Protein AF-A0A7X1H8L1-F1 (afdb_monomer)

Mean predicted aligned error: 4.59 Å

pLDDT: mean 93.13, std 9.19, range [49.28, 98.75]

Sequence (278 aa):
MATCHLYAGECEEAIEICRRRLEVARSEKDYFIEHGRYRDAEIDKPALSYYYPPLTWLQKYWIALKAKDYRDSYPIAGKPKINALIKKLQTADDKNQFPEKHSNGLELRKNALKDTLDQLKRIGPEIIPYILPLACKYSWAGIFVPEVLFSYKKDMASRALIDISMFGFAYASGASLHYLEKLGEAVIPYIEEAFARDKAFDPIKTGIVSVLGNIRVPASYELLLRLLEHESSHIVNWAGDALGNFNKIEALPAMVAANQRIGGEKMIDTAIQKLKDL

Radius of gyration: 20.85 Å; Cα contacts (8 Å, |Δi|>4): 355; chains: 1; bounding box: 53×35×58 Å

Solvent-accessible surface area (backbone atoms only — not comparable to full-atom values): 14980 Å² total; per-residue (Å²): 107,45,68,57,31,47,75,73,66,41,27,68,60,13,31,51,49,21,51,56,48,25,53,54,32,43,54,50,49,53,45,25,73,75,67,76,45,59,94,48,78,84,44,102,68,58,72,89,84,79,84,63,56,38,67,55,28,48,25,52,26,50,37,24,52,50,40,38,56,26,54,74,55,36,63,89,84,61,56,69,72,57,53,52,46,51,57,58,45,47,53,52,60,34,53,87,84,46,74,56,60,70,72,64,28,49,52,54,43,50,64,75,39,39,72,53,53,54,50,54,47,69,75,37,71,86,51,49,44,72,46,48,52,40,50,63,41,101,46,57,38,15,47,50,38,44,64,46,36,58,68,55,82,37,75,70,35,55,49,48,28,54,58,44,36,37,49,71,43,70,64,39,12,50,49,15,42,54,47,46,36,74,54,33,77,80,41,50,69,56,53,52,49,54,67,75,38,72,62,94,51,48,85,53,45,48,65,64,40,44,32,32,30,68,48,66,42,72,72,35,51,58,50,34,59,57,33,38,72,45,88,51,53,66,44,22,27,41,20,30,33,22,49,42,62,67,74,54,62,86,51,45,68,59,45,53,54,35,34,59,72,63,70,60,46,74,51,24,51,51,22,49,52,57,49,74,74,110

Secondary structure (DSSP, 8-state):
-HHHHHHHT-HHHHHHHHHHHHHHHHHHHHHHHHHSS-TTTT-SS--S--S--HHHHHHHHHHHHHHHHHHHTS-SS--HHHHHHHHHHHGGG-TTT----HHHHHHHHHHHTHHHHHHHHHH-GGGHHHHHHHHTSSSHHHHTHHHHHHTT-SHHHHHHHHHHHTT--HHHHHHHHHHHHHHGGGGHHHHHHHHHS-GGGGGG-HHHHHHHHHH--HHHHHHHHHHTT-S-HHHHHHHHHHHHTT--GGGHHHHHHHHHHTT--HHHHHHHHHHHT-

Nearest PDB structures (foldseek):
  7p0h-assembly2_B  TM=4.502E-01  e=2.093E-03  synthetic construct
  7q1f-assembly2_T  TM=5.363E-01  e=1.141E-02  synthetic construct
  6gx7-assembly2_F  TM=4.794E-01  e=9.130E-03  synthetic construct
  6gwd-assembly1_H  TM=5.361E-01  e=2.331E-02  synthetic construct
  7z0f-assembly1_C  TM=5.373E-01  e=5.206E-02  synthetic construct

Structure (mmCIF, N/CA/C/O backbone):
data_AF-A0A7X1H8L1-F1
#
_entry.id   AF-A0A7X1H8L1-F1
#
loop_
_atom_site.group_PDB
_atom_site.id
_atom_site.type_symbol
_atom_site.label_atom_id
_atom_site.label_alt_id
_atom_site.label_comp_id
_atom_site.label_asym_id
_atom_site.label_entity_id
_atom_site.label_seq_id
_atom_site.pdbx_PDB_ins_code
_atom_site.Cartn_x
_atom_site.Cartn_y
_atom_site.Cartn_z
_atom_site.occupancy
_atom_site.B_iso_or_equiv
_atom_site.auth_seq_id
_atom_site.auth_comp_id
_atom_site.auth_asym_id
_atom_site.auth_atom_id
_atom_site.pdbx_PDB_model_num
ATOM 1 N N . MET A 1 1 ? -21.802 7.167 -4.665 1.00 80.06 1 MET A N 1
ATOM 2 C CA . MET A 1 1 ? -20.343 7.175 -4.967 1.00 80.06 1 MET A CA 1
ATOM 3 C C . MET A 1 1 ? -19.700 5.980 -4.277 1.00 80.06 1 MET A C 1
ATOM 5 O O . MET A 1 1 ? -20.135 5.679 -3.175 1.00 80.06 1 MET A O 1
ATOM 9 N N . ALA A 1 2 ? -18.680 5.333 -4.859 1.00 87.19 2 ALA A N 1
ATOM 10 C CA . ALA A 1 2 ? -18.059 4.130 -4.270 1.00 87.19 2 ALA A CA 1
ATOM 11 C C . ALA A 1 2 ? -17.625 4.319 -2.801 1.00 87.19 2 ALA A C 1
ATOM 13 O O . ALA A 1 2 ? -17.905 3.471 -1.964 1.00 87.19 2 ALA A O 1
ATOM 14 N N . THR A 1 3 ? -17.030 5.470 -2.463 1.00 87.38 3 THR A N 1
ATOM 15 C CA . THR A 1 3 ? -16.623 5.790 -1.083 1.00 87.38 3 THR A CA 1
ATOM 16 C C . THR A 1 3 ? -17.799 5.808 -0.097 1.00 87.38 3 THR A C 1
ATOM 18 O O . THR A 1 3 ? -17.624 5.424 1.053 1.00 87.38 3 THR A O 1
ATOM 21 N N . CYS A 1 4 ? -18.995 6.232 -0.522 1.00 89.12 4 CYS A N 1
ATOM 22 C CA . CYS A 1 4 ? -20.177 6.248 0.346 1.00 89.12 4 CYS A CA 1
ATOM 23 C C . CYS A 1 4 ? -20.615 4.824 0.704 1.00 89.12 4 CYS A C 1
ATOM 25 O O . CYS A 1 4 ? -20.773 4.534 1.884 1.00 89.12 4 CYS A O 1
ATOM 27 N N . HIS A 1 5 ? -20.721 3.942 -0.297 1.00 92.50 5 HIS A N 1
ATOM 28 C CA . HIS A 1 5 ? -21.051 2.525 -0.100 1.00 92.50 5 HIS A CA 1
ATOM 29 C C . HIS A 1 5 ? -20.007 1.836 0.790 1.00 92.50 5 HIS A C 1
ATOM 31 O O . HIS A 1 5 ? -20.343 1.210 1.791 1.00 92.50 5 HIS A O 1
ATOM 37 N N . LEU A 1 6 ? -18.720 2.084 0.522 1.00 91.56 6 LEU A N 1
ATOM 38 C CA . LEU A 1 6 ? -17.620 1.598 1.357 1.00 91.56 6 LEU A CA 1
ATOM 39 C C . LEU A 1 6 ? -17.770 2.038 2.824 1.00 91.56 6 LEU A C 1
ATOM 41 O O . LEU A 1 6 ? -17.553 1.258 3.749 1.00 91.56 6 LEU A O 1
ATOM 45 N N . TYR A 1 7 ? -18.137 3.300 3.059 1.00 89.88 7 TYR A N 1
ATOM 46 C CA . TYR A 1 7 ? -18.274 3.836 4.414 1.00 89.88 7 TYR A CA 1
ATOM 47 C C . TYR A 1 7 ? -19.520 3.301 5.126 1.00 89.88 7 TYR A C 1
ATOM 49 O O . TYR A 1 7 ? -19.467 3.147 6.351 1.00 89.88 7 TYR A O 1
ATOM 57 N N . ALA A 1 8 ? -20.570 2.972 4.370 1.00 90.69 8 ALA A N 1
ATOM 58 C CA . ALA A 1 8 ? -21.782 2.302 4.835 1.00 90.69 8 ALA A CA 1
ATOM 59 C C . ALA A 1 8 ? -21.596 0.788 5.075 1.00 90.69 8 ALA A C 1
ATOM 61 O O . ALA A 1 8 ? -22.425 0.177 5.739 1.00 90.69 8 ALA A O 1
ATOM 62 N N . GLY A 1 9 ? -20.498 0.188 4.599 1.00 89.12 9 GLY A N 1
ATOM 63 C CA . GLY A 1 9 ? -20.240 -1.257 4.706 1.00 89.12 9 GLY A CA 1
ATOM 64 C C . GLY A 1 9 ? -20.822 -2.093 3.557 1.00 89.12 9 GLY A C 1
ATOM 65 O O . GLY A 1 9 ? -20.693 -3.319 3.569 1.00 89.12 9 GLY A O 1
ATOM 66 N N . GLU A 1 10 ? -21.397 -1.431 2.553 1.00 94.12 10 GLU A N 1
ATOM 67 C CA . GLU A 1 10 ? -21.940 -1.981 1.304 1.00 94.12 10 GLU A CA 1
ATOM 68 C C . GLU A 1 10 ? -20.775 -2.280 0.339 1.00 94.12 10 GLU A C 1
ATOM 70 O O . GLU A 1 10 ? -20.484 -1.541 -0.608 1.00 94.12 10 GLU A O 1
ATOM 75 N N . CYS A 1 11 ? -19.989 -3.306 0.677 1.00 94.94 11 CYS A N 1
ATOM 76 C CA . CYS A 1 11 ? -18.718 -3.590 0.009 1.00 94.94 11 CYS A CA 1
ATOM 77 C C . CYS A 1 11 ? -18.927 -4.084 -1.426 1.00 94.94 11 CYS A C 1
ATOM 79 O O . CYS A 1 11 ? -18.160 -3.719 -2.312 1.00 94.94 11 CYS A O 1
ATOM 81 N N . GLU A 1 12 ? -19.970 -4.873 -1.661 1.00 96.56 12 GLU A N 1
ATOM 82 C CA . GLU A 1 12 ? -20.351 -5.424 -2.959 1.00 96.56 12 GLU A CA 1
ATOM 83 C C . GLU A 1 12 ? -20.678 -4.313 -3.969 1.00 96.56 12 GLU A C 1
ATOM 85 O O . GLU A 1 12 ? -20.130 -4.281 -5.073 1.00 96.56 12 GLU A O 1
ATOM 90 N N . GLU A 1 13 ? -21.488 -3.336 -3.566 1.00 97.00 13 GLU A N 1
ATOM 91 C CA . GLU A 1 13 ? -21.820 -2.161 -4.368 1.00 97.00 13 GLU A CA 1
ATOM 92 C C . GLU A 1 13 ? -20.580 -1.296 -4.625 1.00 97.00 13 GLU A C 1
ATOM 94 O O . GLU A 1 13 ? -20.367 -0.812 -5.741 1.00 97.00 13 GLU A O 1
ATOM 99 N N . ALA A 1 14 ? -19.725 -1.108 -3.612 1.00 96.75 14 ALA A N 1
ATOM 100 C CA . ALA A 1 14 ? -18.474 -0.371 -3.770 1.00 96.75 14 ALA A CA 1
ATOM 101 C C . ALA A 1 14 ? -17.527 -1.053 -4.775 1.00 96.75 14 ALA A C 1
ATOM 103 O O . ALA A 1 14 ? -16.958 -0.372 -5.633 1.00 96.75 14 ALA A O 1
ATOM 104 N N . ILE A 1 15 ? -17.394 -2.381 -4.693 1.00 97.94 15 ILE A N 1
ATOM 105 C CA . ILE A 1 15 ? -16.633 -3.230 -5.619 1.00 97.94 15 ILE A CA 1
ATOM 106 C C . ILE A 1 15 ? -17.143 -3.039 -7.046 1.00 97.94 15 ILE A C 1
ATOM 108 O O . ILE A 1 15 ? -16.352 -2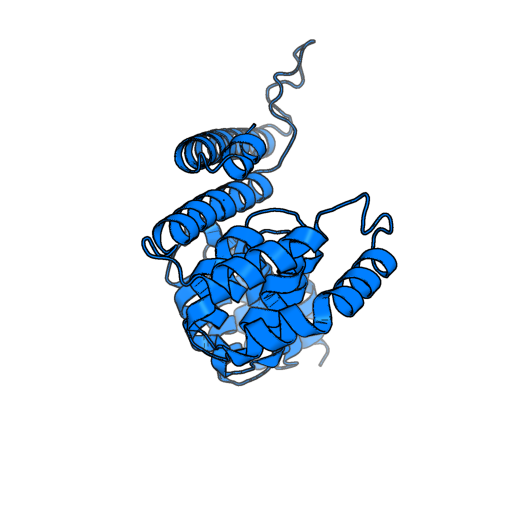.733 -7.940 1.00 97.94 15 ILE A O 1
ATOM 112 N N . GLU A 1 16 ? -18.456 -3.145 -7.251 1.00 97.38 16 GLU A N 1
ATOM 113 C CA . GLU A 1 16 ? -19.048 -3.062 -8.583 1.00 97.38 16 GLU A CA 1
ATOM 114 C C . GLU A 1 16 ? -18.852 -1.681 -9.216 1.00 97.38 16 GLU A C 1
ATOM 116 O O . GLU A 1 16 ? -18.430 -1.560 -10.371 1.00 97.38 16 GLU A O 1
ATOM 121 N N . ILE A 1 17 ? -19.072 -0.617 -8.439 1.00 94.56 17 ILE A N 1
ATOM 122 C CA . ILE A 1 17 ? -18.849 0.753 -8.909 1.00 94.56 17 ILE A CA 1
ATOM 123 C C . ILE A 1 17 ? -17.377 0.961 -9.272 1.00 94.56 17 ILE A C 1
ATOM 125 O O . ILE A 1 17 ? -17.089 1.531 -10.326 1.00 94.56 17 ILE A O 1
ATOM 129 N N . CYS A 1 18 ? -16.443 0.527 -8.422 1.00 95.44 18 CYS A N 1
ATOM 130 C CA . CYS A 1 18 ? -15.011 0.675 -8.677 1.00 95.44 18 CYS A CA 1
ATOM 131 C C . CYS A 1 18 ? -14.572 -0.085 -9.934 1.00 95.44 18 CYS A C 1
ATOM 133 O O . CYS A 1 18 ? -13.862 0.487 -10.761 1.00 95.44 18 CYS A O 1
ATOM 135 N N . ARG A 1 19 ? -15.033 -1.329 -10.111 1.00 95.75 19 ARG A N 1
ATOM 136 C CA . ARG A 1 19 ? -14.740 -2.165 -11.282 1.00 95.75 19 ARG A CA 1
ATOM 137 C C . ARG A 1 19 ? -15.209 -1.502 -12.575 1.00 95.75 19 ARG A C 1
ATOM 139 O O . ARG A 1 19 ? -14.400 -1.276 -13.472 1.00 95.75 19 ARG A O 1
ATOM 146 N N . ARG A 1 20 ? -16.483 -1.098 -12.635 1.00 93.56 20 ARG A N 1
ATOM 147 C CA . ARG A 1 20 ? -17.059 -0.419 -13.807 1.00 93.56 20 ARG A CA 1
ATOM 148 C C . ARG A 1 20 ? -16.338 0.891 -14.121 1.00 93.56 20 ARG A C 1
ATOM 150 O O . ARG A 1 20 ? -16.094 1.216 -15.279 1.00 93.56 20 ARG A O 1
ATOM 157 N N . ARG A 1 21 ? -15.999 1.677 -13.096 1.00 92.00 21 ARG A N 1
ATOM 158 C CA . ARG A 1 21 ? -15.324 2.969 -13.287 1.00 92.00 21 ARG A CA 1
ATOM 159 C C . ARG A 1 21 ? -13.865 2.821 -13.708 1.00 92.00 21 ARG A C 1
ATOM 161 O O . ARG A 1 21 ? -13.396 3.649 -14.484 1.00 92.00 21 ARG A O 1
ATOM 168 N N . LEU A 1 22 ? -13.175 1.778 -13.250 1.00 93.19 22 LEU A N 1
ATOM 169 C CA . LEU A 1 22 ? -11.830 1.440 -13.710 1.00 93.19 22 LEU A CA 1
ATOM 170 C C . LEU A 1 22 ? -11.819 1.099 -15.205 1.00 93.19 22 LEU A C 1
ATOM 172 O O . LEU A 1 22 ? -10.951 1.583 -15.924 1.00 93.19 22 LEU A O 1
ATOM 176 N N . GLU A 1 23 ? -12.781 0.303 -15.670 1.00 91.88 23 GLU A N 1
ATOM 177 C CA . GLU A 1 23 ? -12.910 -0.062 -17.086 1.00 91.88 23 GLU A CA 1
ATOM 178 C C . GLU A 1 23 ? -13.142 1.168 -17.971 1.00 91.88 23 GLU A C 1
ATOM 180 O O . GLU A 1 23 ? -12.412 1.378 -18.939 1.00 91.88 23 GLU A O 1
ATOM 185 N N . VAL A 1 24 ? -14.077 2.040 -17.578 1.00 88.94 24 VAL A N 1
ATOM 186 C CA . VAL A 1 24 ? -14.314 3.315 -18.273 1.00 88.94 24 VAL A CA 1
ATOM 187 C C . VAL A 1 24 ? -13.040 4.162 -18.306 1.00 88.94 24 VAL A C 1
ATOM 189 O O . VAL A 1 24 ? -12.642 4.622 -19.369 1.00 88.94 24 VAL A O 1
ATOM 192 N N . ALA A 1 25 ? -12.354 4.327 -17.170 1.00 89.62 25 ALA A N 1
ATOM 193 C CA . ALA A 1 25 ? -11.135 5.133 -17.107 1.00 89.62 25 ALA A CA 1
ATOM 194 C C . ALA A 1 25 ? -10.007 4.577 -17.995 1.00 89.62 25 ALA A C 1
ATOM 196 O O . ALA A 1 25 ? -9.247 5.356 -18.568 1.00 89.62 25 ALA A O 1
ATOM 197 N N . ARG A 1 26 ? -9.879 3.247 -18.108 1.00 90.25 26 ARG A N 1
ATOM 198 C CA . ARG A 1 26 ? -8.913 2.603 -19.015 1.00 90.25 26 ARG A CA 1
ATOM 199 C C . ARG A 1 26 ? -9.258 2.892 -20.471 1.00 90.25 26 ARG A C 1
ATOM 201 O O . ARG A 1 26 ? -8.408 3.397 -21.189 1.00 90.25 26 ARG A O 1
ATOM 208 N N . SER A 1 27 ? -10.518 2.687 -20.851 1.00 88.69 27 SER A N 1
ATOM 209 C CA . SER A 1 27 ? -10.997 2.955 -22.209 1.00 88.69 27 SER A CA 1
ATOM 210 C C . SER A 1 27 ? -10.768 4.411 -22.636 1.00 88.69 27 SER A C 1
ATOM 212 O O . SER A 1 27 ? -10.354 4.667 -23.766 1.00 88.69 27 SER A O 1
ATOM 214 N N . GLU A 1 28 ? -10.986 5.369 -21.731 1.00 85.88 28 GLU A N 1
ATOM 215 C CA . GLU A 1 28 ? -10.711 6.786 -21.998 1.00 85.88 28 GLU A CA 1
ATOM 216 C C . GLU A 1 28 ? -9.210 7.087 -22.112 1.00 85.88 28 GLU A C 1
ATOM 218 O O . GLU A 1 28 ? -8.806 7.864 -22.977 1.00 85.88 28 GLU A O 1
ATOM 223 N N . LYS A 1 29 ? -8.365 6.456 -21.283 1.00 87.06 29 LYS A N 1
ATOM 224 C CA . LYS A 1 29 ? -6.904 6.586 -21.397 1.00 87.06 29 LYS A CA 1
ATOM 225 C C . LYS A 1 29 ? -6.414 6.068 -22.752 1.00 87.06 29 LYS A C 1
ATOM 227 O O . LYS A 1 29 ? -5.620 6.748 -23.394 1.00 87.06 29 LYS A O 1
ATOM 232 N N . ASP A 1 30 ? -6.888 4.900 -23.174 1.00 88.25 30 ASP A N 1
ATOM 233 C CA . ASP A 1 30 ? -6.490 4.287 -24.444 1.00 88.25 30 ASP A CA 1
ATOM 234 C C . ASP A 1 30 ? -6.919 5.165 -25.627 1.00 88.25 30 ASP A C 1
ATOM 236 O O . ASP A 1 30 ? -6.112 5.456 -26.508 1.00 88.25 30 ASP A O 1
ATOM 240 N N . TYR A 1 31 ? -8.147 5.695 -25.586 1.00 86.75 31 TYR A N 1
ATOM 241 C CA . TYR A 1 31 ? -8.629 6.634 -26.599 1.00 86.75 31 TYR A CA 1
ATOM 242 C C . TYR A 1 31 ? -7.768 7.897 -26.676 1.00 86.75 31 TYR A C 1
ATOM 244 O O . TYR A 1 31 ? -7.411 8.328 -27.771 1.00 86.75 31 TYR A O 1
ATOM 252 N N . PHE A 1 32 ? -7.413 8.478 -25.525 1.00 85.88 32 PHE A N 1
ATOM 253 C CA . PHE A 1 32 ? -6.554 9.658 -25.474 1.00 85.88 32 PHE A CA 1
ATOM 254 C C . PHE A 1 32 ? -5.163 9.383 -26.056 1.00 85.88 32 PHE A C 1
ATOM 256 O O . PHE A 1 32 ? -4.644 10.221 -26.789 1.00 85.88 32 PHE A O 1
ATOM 263 N N . ILE A 1 33 ? -4.567 8.222 -25.762 1.00 85.56 33 ILE A N 1
ATOM 264 C CA . ILE A 1 33 ? -3.265 7.821 -26.318 1.00 85.56 33 ILE A CA 1
ATOM 265 C C . ILE A 1 33 ? -3.334 7.712 -27.846 1.00 85.56 33 ILE A C 1
ATOM 267 O O . ILE A 1 33 ? -2.420 8.167 -28.527 1.00 85.56 33 ILE A O 1
ATOM 271 N N . GLU A 1 34 ? -4.412 7.140 -28.379 1.00 89.38 34 GLU A N 1
ATOM 272 C CA . GLU A 1 34 ? -4.587 6.938 -29.820 1.00 89.38 34 GLU A CA 1
ATOM 273 C C . GLU A 1 34 ? -4.923 8.238 -30.573 1.00 89.38 34 GLU A C 1
ATOM 275 O O . GLU A 1 34 ? -4.411 8.473 -31.665 1.00 89.38 34 GLU A O 1
ATOM 280 N N . HIS A 1 35 ? -5.756 9.106 -29.993 1.00 85.81 35 HIS A N 1
ATOM 281 C CA . HIS A 1 35 ? -6.342 10.252 -30.701 1.00 85.81 35 HIS A CA 1
ATOM 282 C C . HIS A 1 35 ? -5.787 11.615 -30.259 1.00 85.81 35 HIS A C 1
ATOM 284 O O . HIS A 1 35 ? -6.141 12.639 -30.844 1.00 85.81 35 HIS A O 1
ATOM 290 N N . GLY A 1 36 ? -4.974 11.667 -29.198 1.00 83.69 36 GLY A N 1
ATOM 291 C CA . GLY A 1 36 ? -4.439 12.908 -28.623 1.00 83.69 36 GLY A CA 1
ATOM 292 C C . GLY A 1 36 ? -5.492 13.824 -27.984 1.00 83.69 36 GLY A C 1
ATOM 293 O O . GLY A 1 36 ? -5.203 14.978 -27.672 1.00 83.69 36 GLY A O 1
ATOM 294 N N . ARG A 1 37 ? -6.726 13.337 -27.806 1.00 79.12 37 ARG A N 1
ATOM 295 C CA . ARG A 1 37 ? -7.857 14.080 -27.240 1.00 79.12 37 ARG A CA 1
ATOM 296 C C . ARG A 1 37 ? -8.798 13.148 -26.493 1.00 79.12 37 ARG A C 1
ATOM 298 O O . ARG A 1 37 ? -8.849 11.955 -26.771 1.00 79.12 37 ARG A O 1
ATOM 305 N N . TYR A 1 38 ? -9.566 13.700 -25.566 1.00 75.81 38 TYR A N 1
ATOM 306 C CA . TYR A 1 38 ? -10.633 12.963 -24.896 1.00 75.81 38 TYR A CA 1
ATOM 307 C C . TYR A 1 38 ? -11.887 12.883 -25.778 1.00 75.81 38 TYR A C 1
ATOM 309 O O . TYR A 1 38 ? -12.130 13.794 -26.572 1.00 75.81 38 TYR A O 1
ATOM 317 N N . ARG A 1 39 ? -12.699 11.825 -25.625 1.00 71.56 39 ARG A N 1
ATOM 318 C CA . ARG A 1 39 ? -13.904 11.602 -26.455 1.00 71.56 39 ARG A CA 1
ATOM 319 C C . ARG A 1 39 ? -14.912 12.746 -26.368 1.00 71.56 39 ARG A C 1
ATOM 321 O O . ARG A 1 39 ? -15.566 13.060 -27.354 1.00 71.56 39 ARG A O 1
ATOM 328 N N . ASP A 1 40 ? -14.993 13.393 -25.208 1.00 66.12 40 ASP A N 1
ATOM 329 C CA . ASP A 1 40 ? -15.982 14.436 -24.919 1.00 66.12 40 ASP A CA 1
ATOM 330 C C . ASP A 1 40 ? -15.491 15.864 -25.217 1.00 66.12 40 ASP A C 1
ATOM 332 O O . ASP A 1 40 ? -16.184 16.824 -24.886 1.00 66.12 40 ASP A O 1
ATOM 336 N N . ALA A 1 41 ? -14.308 16.040 -25.823 1.00 58.16 41 ALA A N 1
ATOM 337 C CA . ALA A 1 41 ? -13.717 17.364 -26.057 1.00 58.16 41 ALA A CA 1
ATOM 338 C C . ALA A 1 41 ? -14.557 18.286 -26.976 1.00 58.16 41 ALA A C 1
ATOM 340 O O . ALA A 1 41 ? -14.295 19.484 -27.026 1.00 58.16 41 ALA A O 1
ATOM 341 N N . GLU A 1 42 ? -15.565 17.748 -27.672 1.00 52.72 42 GLU A N 1
ATOM 342 C CA . GLU A 1 42 ? -16.458 18.485 -28.582 1.00 52.72 42 GLU A CA 1
ATOM 343 C C . GLU A 1 42 ? -17.896 18.672 -28.043 1.00 52.72 42 GLU A C 1
ATOM 345 O O . GLU A 1 42 ? -18.727 19.265 -28.726 1.00 52.72 42 GLU A O 1
ATOM 350 N N . ILE A 1 43 ? -18.231 18.184 -26.839 1.00 55.28 43 ILE A N 1
ATOM 351 C CA . ILE A 1 43 ? -19.611 18.216 -26.323 1.00 55.28 43 ILE A CA 1
ATOM 352 C C . ILE A 1 43 ? -19.767 19.356 -25.305 1.00 55.28 43 ILE A C 1
ATOM 354 O O . ILE A 1 43 ? -19.166 19.316 -24.235 1.00 55.28 43 ILE A O 1
ATOM 358 N N . ASP A 1 44 ? -20.666 20.314 -25.579 1.00 53.09 44 ASP A N 1
ATOM 359 C CA . ASP A 1 44 ? -21.069 21.447 -24.703 1.00 53.09 44 ASP A CA 1
ATOM 360 C C . ASP A 1 44 ? -21.523 21.046 -23.276 1.00 53.09 44 ASP A C 1
ATOM 362 O O . ASP A 1 44 ? -21.779 21.884 -22.408 1.00 53.09 44 ASP A O 1
ATOM 366 N N . LYS A 1 45 ? -21.644 19.744 -23.015 1.00 51.88 45 LYS A N 1
ATOM 367 C CA . LYS A 1 45 ? -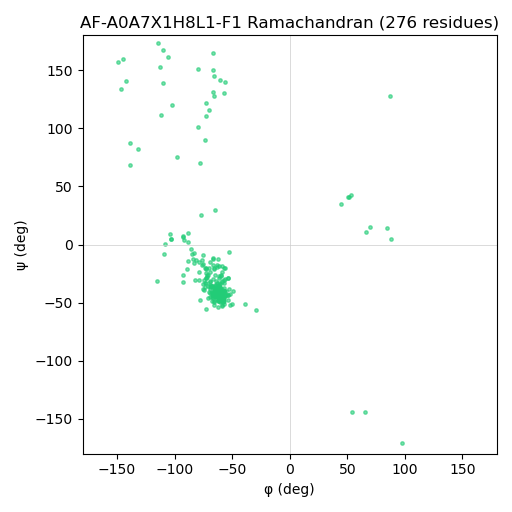21.887 19.130 -21.710 1.00 51.88 45 LYS A CA 1
ATOM 368 C C . LYS A 1 45 ? -21.008 17.883 -21.604 1.00 51.88 45 LYS A C 1
ATOM 370 O O . LYS A 1 45 ? -21.483 16.803 -21.964 1.00 51.88 45 LYS A O 1
ATOM 375 N N . PRO A 1 46 ? -19.753 17.996 -21.139 1.00 54.06 46 PRO A N 1
ATOM 376 C CA . PRO A 1 46 ? -18.894 16.831 -21.007 1.00 54.06 46 PRO A CA 1
ATOM 377 C C . PRO A 1 46 ? -19.579 15.811 -20.098 1.00 54.06 46 PRO A C 1
ATOM 379 O O . PRO A 1 46 ? -20.060 16.148 -19.007 1.00 54.06 46 PRO A O 1
ATOM 382 N N . ALA A 1 47 ? -19.651 14.557 -20.548 1.00 53.41 47 ALA A N 1
ATOM 383 C CA . ALA A 1 47 ? -20.010 13.473 -19.655 1.00 53.41 47 ALA A CA 1
ATOM 384 C C . ALA A 1 47 ? -19.020 13.497 -18.480 1.00 53.41 47 ALA A C 1
ATOM 386 O O . ALA A 1 47 ? -17.838 13.778 -18.640 1.00 53.41 47 ALA A O 1
ATOM 387 N N . LEU A 1 48 ? -19.515 13.255 -17.270 1.00 49.53 48 LEU A N 1
ATOM 388 C CA . LEU A 1 48 ? -18.794 13.343 -15.991 1.00 49.53 48 LEU A CA 1
ATOM 389 C C . LEU A 1 48 ? -17.647 12.306 -15.830 1.00 49.53 48 LEU A C 1
ATOM 391 O O . LEU A 1 48 ? -17.370 11.841 -14.722 1.00 49.53 48 LEU A O 1
ATOM 395 N N . SER A 1 49 ? -17.000 11.884 -16.914 1.00 49.28 49 SER A N 1
ATOM 396 C CA . SER A 1 49 ? -15.920 10.898 -16.999 1.00 49.28 49 SER A CA 1
ATOM 397 C C . SER A 1 49 ? -14.552 11.448 -16.556 1.00 49.28 49 SER A C 1
ATOM 399 O O . SER A 1 49 ? -13.536 10.883 -16.926 1.00 49.28 49 SER A O 1
ATOM 401 N N . TYR A 1 50 ? -14.466 12.480 -15.703 1.00 56.50 50 TYR A N 1
ATOM 402 C CA . TYR A 1 50 ? -13.166 13.077 -15.332 1.00 56.50 50 TYR A CA 1
ATOM 403 C C . TYR A 1 50 ? -13.040 13.436 -13.854 1.00 56.50 50 TYR A C 1
ATOM 405 O O . TYR A 1 50 ? -12.934 14.604 -13.496 1.00 56.50 50 TYR A O 1
ATOM 413 N N . TYR A 1 51 ? -12.995 12.441 -12.970 1.00 63.16 51 TYR A N 1
ATOM 414 C CA . TYR A 1 51 ? -12.534 12.713 -11.599 1.00 63.16 51 TYR A CA 1
ATOM 415 C C . TYR A 1 51 ? -11.246 11.989 -11.233 1.00 63.16 51 TYR A C 1
ATOM 417 O O . TYR A 1 51 ? -10.466 12.528 -10.454 1.00 63.16 51 TYR A O 1
ATOM 425 N N . TYR A 1 52 ? -10.991 10.801 -11.789 1.00 76.31 52 TYR A N 1
ATOM 426 C CA . TYR A 1 52 ? -9.871 9.974 -11.353 1.00 76.31 52 TYR A CA 1
ATOM 427 C C . TYR A 1 52 ? -9.254 9.170 -12.506 1.00 76.31 52 TYR A C 1
ATOM 429 O O . TYR A 1 52 ? -10.003 8.533 -13.251 1.00 76.31 52 TYR A O 1
ATOM 437 N N . PRO A 1 53 ? -7.912 9.148 -12.631 1.00 88.12 53 PRO A N 1
ATOM 438 C CA . PRO A 1 53 ? -7.218 8.305 -13.601 1.00 88.12 53 PRO A CA 1
ATOM 439 C C . PRO A 1 53 ? -7.378 6.811 -13.255 1.00 88.12 53 PRO A C 1
ATOM 441 O O . PRO A 1 53 ? -7.720 6.479 -12.111 1.00 88.12 53 PRO A O 1
ATOM 444 N N . PRO A 1 54 ? -7.067 5.889 -14.192 1.00 92.06 54 PRO A N 1
ATOM 445 C CA . PRO A 1 54 ? -7.159 4.445 -13.959 1.00 92.06 54 PRO A CA 1
ATOM 446 C C . PRO A 1 54 ? -6.481 3.984 -12.668 1.00 92.06 54 PRO A C 1
ATOM 448 O O . PRO A 1 54 ? -7.037 3.169 -11.939 1.00 92.06 54 PRO A O 1
ATOM 451 N N . LEU A 1 55 ? -5.313 4.546 -12.341 1.00 92.19 55 LEU A N 1
ATOM 452 C CA . LEU A 1 55 ? -4.558 4.179 -11.144 1.00 92.19 55 LEU A CA 1
ATOM 453 C C . LEU A 1 55 ? -5.338 4.467 -9.852 1.00 92.19 55 LEU A C 1
ATOM 455 O O . LEU A 1 55 ? -5.363 3.645 -8.942 1.00 92.19 55 LEU A O 1
ATOM 459 N N . THR A 1 56 ? -6.041 5.597 -9.785 1.00 92.25 56 THR A N 1
ATOM 460 C CA . THR A 1 56 ? -6.847 5.950 -8.612 1.00 92.25 56 THR A CA 1
ATOM 461 C C . THR A 1 56 ? -8.093 5.073 -8.494 1.00 92.25 56 THR A C 1
ATOM 463 O O . THR A 1 56 ? -8.482 4.704 -7.385 1.00 92.25 56 THR A O 1
ATOM 466 N N . TRP A 1 57 ? -8.718 4.687 -9.611 1.00 94.00 57 TRP A N 1
ATOM 467 C CA . TRP A 1 57 ? -9.797 3.694 -9.574 1.00 94.00 57 TRP A CA 1
ATOM 468 C C . TRP A 1 57 ? -9.296 2.308 -9.178 1.00 94.00 57 TRP A C 1
ATOM 470 O O . TRP A 1 57 ? -9.983 1.621 -8.428 1.00 94.00 57 TRP A O 1
ATOM 480 N N . LEU A 1 58 ? -8.088 1.929 -9.599 1.00 95.69 58 LEU A N 1
ATOM 481 C CA . LEU A 1 58 ? -7.448 0.679 -9.200 1.00 95.69 58 LEU A CA 1
ATOM 482 C C . LEU A 1 58 ? -7.193 0.640 -7.684 1.00 95.69 58 LEU A C 1
ATOM 484 O O . LEU A 1 58 ? -7.520 -0.353 -7.040 1.00 95.69 58 LEU A O 1
ATOM 488 N N . GLN A 1 59 ? -6.720 1.744 -7.093 1.00 95.62 59 GLN A N 1
ATOM 489 C CA . GLN A 1 59 ? -6.578 1.889 -5.635 1.00 95.62 59 GLN A CA 1
ATOM 490 C C . GLN A 1 59 ? -7.924 1.787 -4.912 1.00 95.62 59 GLN A C 1
ATOM 492 O O . GLN A 1 59 ? -8.067 1.032 -3.954 1.00 95.62 59 GLN A O 1
ATOM 497 N N . LYS A 1 60 ? -8.947 2.515 -5.378 1.00 95.62 60 LYS A N 1
ATOM 498 C CA . LYS A 1 60 ? -10.296 2.447 -4.790 1.00 95.62 60 LYS A CA 1
ATOM 499 C C . LYS A 1 60 ? -10.889 1.043 -4.886 1.00 95.62 60 LYS A C 1
ATOM 501 O O . LYS A 1 60 ? -11.565 0.605 -3.958 1.00 95.62 60 LYS A O 1
ATOM 506 N N . TYR A 1 61 ? -10.634 0.347 -5.992 1.00 97.38 61 TYR A N 1
ATOM 507 C CA . TYR A 1 61 ? -11.069 -1.028 -6.179 1.00 97.38 61 TYR A CA 1
ATOM 508 C C . TYR A 1 6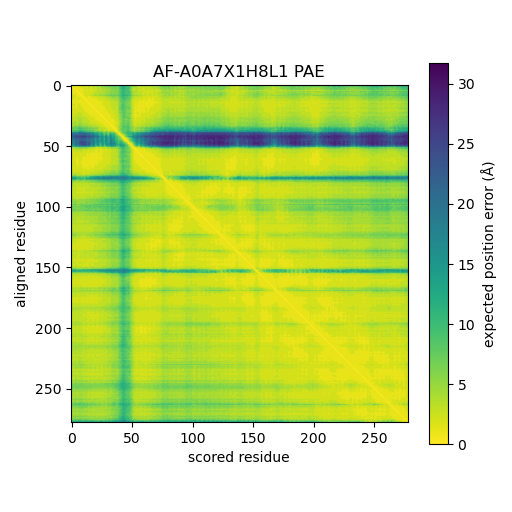1 ? -10.379 -1.966 -5.186 1.00 97.38 61 TYR A C 1
ATOM 510 O O . TYR A 1 61 ? -11.052 -2.743 -4.512 1.00 97.38 61 TYR A O 1
ATOM 518 N N . TRP A 1 62 ? -9.064 -1.818 -5.016 1.00 97.94 62 TRP A N 1
ATOM 519 C CA . TRP A 1 62 ? -8.297 -2.570 -4.029 1.00 97.94 62 TRP A CA 1
ATOM 520 C C . TRP A 1 62 ? -8.822 -2.367 -2.603 1.00 97.94 62 TRP A C 1
ATOM 522 O O . TRP A 1 62 ? -9.075 -3.341 -1.897 1.00 97.94 62 TRP A O 1
ATOM 532 N N . ILE A 1 63 ? -9.079 -1.117 -2.202 1.00 97.62 63 ILE A N 1
ATOM 533 C CA . ILE A 1 63 ? -9.659 -0.806 -0.887 1.00 97.62 63 ILE A CA 1
ATOM 534 C C . ILE A 1 63 ? -11.016 -1.495 -0.708 1.00 97.62 63 ILE A C 1
ATOM 536 O O . ILE A 1 63 ? -11.283 -2.021 0.367 1.00 97.62 63 ILE A O 1
ATOM 540 N N . ALA A 1 64 ? -11.871 -1.505 -1.736 1.00 97.88 64 ALA A N 1
ATOM 541 C CA . ALA A 1 64 ? -13.190 -2.133 -1.657 1.00 97.88 64 ALA A CA 1
ATOM 542 C C . ALA A 1 64 ? -13.100 -3.661 -1.491 1.00 97.88 64 ALA A C 1
ATOM 544 O O . ALA A 1 64 ? -13.817 -4.223 -0.664 1.00 97.88 64 ALA A O 1
ATOM 545 N N . LEU A 1 65 ? -12.175 -4.317 -2.203 1.00 98.00 65 LEU A N 1
ATOM 546 C CA . LEU A 1 65 ? -11.893 -5.745 -2.018 1.00 98.00 65 LEU A CA 1
ATOM 547 C C . LEU A 1 65 ? -11.379 -6.032 -0.604 1.00 98.00 65 LEU A C 1
ATOM 549 O O . LEU A 1 65 ? -11.921 -6.894 0.080 1.00 98.00 65 LEU A O 1
ATOM 553 N N . LYS A 1 66 ? -10.389 -5.267 -0.127 1.00 97.81 66 LYS A N 1
ATOM 554 C CA . LYS A 1 66 ? -9.858 -5.449 1.230 1.00 97.81 66 LYS A CA 1
ATOM 555 C C . LYS A 1 66 ? -10.902 -5.156 2.304 1.00 97.81 66 LYS A C 1
ATOM 557 O O . LYS A 1 66 ? -10.955 -5.868 3.295 1.00 97.81 66 LYS A O 1
ATOM 562 N N . ALA A 1 67 ? -11.772 -4.166 2.112 1.00 97.19 67 ALA A N 1
ATOM 563 C CA . ALA A 1 67 ? -12.855 -3.885 3.051 1.00 97.19 67 ALA A CA 1
ATOM 564 C C . ALA A 1 67 ? -13.823 -5.064 3.182 1.00 97.19 67 ALA A C 1
ATOM 566 O O . ALA A 1 67 ? -14.233 -5.379 4.299 1.00 97.19 67 ALA A O 1
ATOM 567 N N . LYS A 1 68 ? -14.130 -5.743 2.070 1.00 97.50 68 LYS A N 1
ATOM 568 C CA . LYS A 1 68 ? -14.900 -6.987 2.085 1.00 97.50 68 LYS A CA 1
ATOM 569 C C . LYS A 1 68 ? -14.156 -8.083 2.854 1.00 97.50 68 LYS A C 1
ATOM 571 O O . LYS A 1 68 ? -14.699 -8.600 3.823 1.00 97.50 68 LYS A O 1
ATOM 576 N N . ASP A 1 69 ? -12.902 -8.366 2.502 1.00 96.94 69 ASP A N 1
ATOM 577 C CA . ASP A 1 69 ? -12.092 -9.401 3.169 1.00 96.94 69 ASP A CA 1
ATOM 578 C C . ASP A 1 69 ? -11.962 -9.147 4.687 1.00 96.94 69 ASP A C 1
ATOM 580 O O . ASP A 1 69 ? -12.034 -10.057 5.517 1.00 96.94 69 ASP A O 1
ATOM 584 N N . TYR A 1 70 ? -11.788 -7.884 5.080 1.00 96.50 70 TYR A N 1
ATOM 585 C CA . TYR A 1 70 ? -11.655 -7.478 6.479 1.00 96.50 70 TYR A CA 1
ATOM 586 C C . TYR A 1 70 ? -12.981 -7.539 7.237 1.00 96.50 70 TYR A C 1
ATOM 588 O O . TYR A 1 70 ? -12.992 -7.852 8.425 1.00 96.50 70 TYR A O 1
ATOM 596 N N . ARG A 1 71 ? -14.105 -7.271 6.566 1.00 94.25 71 ARG A N 1
ATOM 597 C CA . ARG A 1 71 ? -15.445 -7.479 7.125 1.00 94.25 71 ARG A CA 1
ATOM 598 C C . ARG A 1 71 ? -15.719 -8.967 7.325 1.00 94.25 71 ARG A C 1
ATOM 600 O O . ARG A 1 71 ? -16.179 -9.353 8.393 1.00 94.25 71 ARG A O 1
ATOM 607 N N . ASP A 1 72 ? -15.396 -9.789 6.334 1.00 94.81 72 ASP A N 1
ATOM 608 C CA . ASP A 1 72 ? -15.675 -11.227 6.344 1.00 94.81 72 ASP A CA 1
ATOM 609 C C . ASP A 1 72 ? -14.784 -11.976 7.358 1.00 94.81 72 ASP A C 1
ATOM 611 O O . ASP A 1 72 ? -15.177 -13.006 7.903 1.00 94.81 72 ASP A O 1
ATOM 615 N N . SER A 1 73 ? -13.603 -11.432 7.675 1.00 93.31 73 SER A N 1
ATOM 616 C CA . SER A 1 73 ? -12.731 -11.932 8.749 1.00 93.31 73 SER A CA 1
ATOM 617 C C . SER A 1 73 ? -13.077 -11.395 10.145 1.00 93.31 73 SER A C 1
ATOM 619 O O . SER A 1 73 ? -12.517 -11.872 11.138 1.00 93.31 73 SER A O 1
ATOM 621 N N . TYR A 1 74 ? -13.995 -10.427 10.256 1.00 92.69 74 TYR A N 1
ATOM 622 C CA . TYR A 1 74 ? -14.388 -9.860 11.542 1.00 92.69 74 TYR A CA 1
ATOM 623 C C . TYR A 1 74 ? -15.113 -10.913 12.406 1.00 92.69 74 TYR A C 1
ATOM 625 O O . TYR A 1 74 ? -16.052 -11.557 11.933 1.00 92.69 74 TYR A O 1
ATOM 633 N N . PRO A 1 75 ? -14.743 -11.104 13.687 1.00 91.06 75 PRO A N 1
ATOM 634 C CA . PRO A 1 75 ? -15.329 -12.174 14.493 1.00 91.06 75 PRO A CA 1
ATOM 635 C C . PRO A 1 75 ? -16.824 -11.982 14.780 1.00 91.06 75 PRO A C 1
ATOM 637 O O . PRO A 1 75 ? -17.229 -10.962 15.337 1.00 91.06 75 PRO A O 1
ATOM 640 N N . ILE A 1 76 ? -17.626 -13.015 14.489 1.00 83.00 76 ILE A N 1
ATOM 641 C CA . ILE A 1 76 ? -19.081 -13.047 14.741 1.00 83.00 76 ILE A CA 1
ATOM 642 C C . ILE A 1 76 ? -19.380 -12.872 16.239 1.00 83.00 76 ILE A C 1
ATOM 644 O O . ILE A 1 76 ? -20.200 -12.045 16.631 1.00 83.00 76 ILE A O 1
ATOM 648 N N . ALA A 1 77 ? -18.673 -13.618 17.092 1.00 82.69 77 ALA A N 1
ATOM 649 C CA . ALA A 1 77 ? -18.725 -13.481 18.546 1.00 82.69 77 ALA A CA 1
ATOM 650 C C . ALA A 1 77 ? -17.545 -12.620 19.025 1.00 82.69 77 ALA A C 1
ATOM 652 O O . ALA A 1 77 ? -16.534 -13.125 19.519 1.00 82.69 77 ALA A O 1
ATOM 653 N N . GLY A 1 78 ? -17.646 -11.306 18.812 1.00 80.25 78 GLY A N 1
ATOM 654 C CA . GLY A 1 78 ? -16.588 -10.362 19.167 1.00 80.25 78 GLY A CA 1
ATOM 655 C C . GLY A 1 78 ? -16.267 -10.355 20.667 1.00 80.25 78 GLY A C 1
ATOM 656 O O . GLY A 1 78 ? -17.163 -10.416 21.511 1.00 80.25 78 GLY A O 1
ATOM 657 N N . LYS A 1 79 ? -14.985 -10.233 21.029 1.00 91.81 79 LYS A N 1
ATOM 658 C CA . LYS A 1 79 ? -14.571 -10.144 22.439 1.00 91.81 79 LYS A CA 1
ATOM 659 C C . LYS A 1 79 ? -14.944 -8.760 23.008 1.00 91.81 79 LYS A C 1
ATOM 661 O O . LYS A 1 79 ? -14.419 -7.759 22.512 1.00 91.81 79 LYS A O 1
ATOM 666 N N . PRO A 1 80 ? -15.754 -8.655 24.086 1.00 93.75 80 PRO A N 1
ATOM 667 C CA . PRO A 1 80 ? -16.23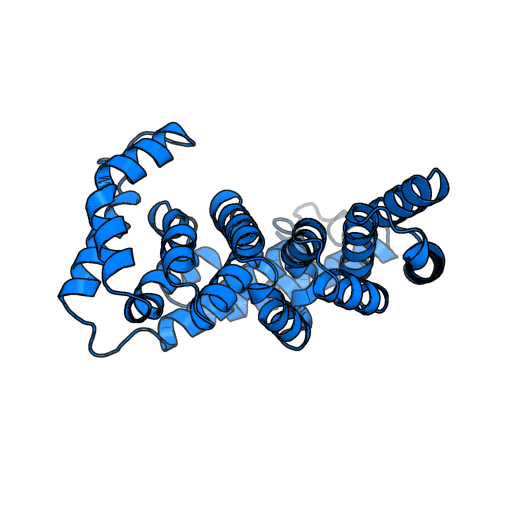9 -7.366 24.600 1.00 93.75 80 PRO A CA 1
ATOM 668 C C . PRO A 1 80 ? -15.126 -6.366 24.930 1.00 93.75 80 PRO A C 1
ATOM 670 O O . PRO A 1 80 ? -15.234 -5.184 24.608 1.00 93.75 80 PRO A O 1
ATOM 673 N N . LYS A 1 81 ? -14.019 -6.851 25.510 1.00 95.00 81 LYS A N 1
ATOM 674 C CA . LYS A 1 81 ? -12.852 -6.025 25.844 1.00 95.00 81 LYS A CA 1
ATOM 675 C C . LYS A 1 81 ? -12.175 -5.438 24.602 1.00 95.00 81 LYS A C 1
ATOM 677 O O . LYS A 1 81 ? -11.831 -4.260 24.612 1.00 95.00 81 LYS A O 1
ATOM 682 N N . ILE A 1 82 ? -12.012 -6.227 23.535 1.00 96.31 82 ILE A N 1
ATOM 683 C CA . ILE A 1 82 ? -11.436 -5.736 22.273 1.00 96.31 82 ILE A CA 1
ATOM 684 C C . ILE A 1 82 ? -12.387 -4.709 21.660 1.00 96.31 82 ILE A C 1
ATOM 686 O O . ILE A 1 82 ? -11.968 -3.596 21.368 1.00 96.31 82 ILE A O 1
ATOM 690 N N . ASN A 1 83 ? -13.681 -5.023 21.571 1.00 95.88 83 ASN A N 1
ATOM 691 C CA . ASN A 1 83 ? -14.686 -4.110 21.019 1.00 95.88 83 ASN A CA 1
ATOM 692 C C . ASN A 1 83 ? -14.730 -2.760 21.748 1.00 95.88 83 ASN A C 1
ATOM 694 O O . ASN A 1 83 ? -14.885 -1.722 21.106 1.00 95.88 83 ASN A O 1
ATOM 698 N N . ALA A 1 84 ? -14.559 -2.750 23.072 1.00 97.25 84 ALA A N 1
ATOM 699 C CA . ALA A 1 84 ? -14.463 -1.515 23.846 1.00 97.25 84 ALA A CA 1
ATOM 700 C C . ALA A 1 84 ? -13.228 -0.680 23.460 1.00 97.25 84 ALA A C 1
ATOM 702 O O . ALA A 1 84 ? -13.345 0.531 23.280 1.00 97.25 84 ALA A O 1
ATOM 703 N N . LEU A 1 85 ? -12.066 -1.317 23.272 1.00 98.19 85 LEU A N 1
ATOM 704 C CA . LEU A 1 85 ? -10.846 -0.637 22.820 1.00 98.19 85 LEU A CA 1
ATOM 705 C C . LEU A 1 85 ? -10.977 -0.105 21.389 1.00 98.19 85 LEU A C 1
ATOM 707 O O . LEU A 1 85 ? -10.548 1.013 21.123 1.00 98.19 85 LEU A O 1
ATOM 711 N N . ILE A 1 86 ? -11.611 -0.856 20.486 1.00 97.38 86 ILE A N 1
ATOM 712 C CA . ILE A 1 86 ? -11.881 -0.404 19.113 1.00 97.38 86 ILE A CA 1
ATOM 713 C C . ILE A 1 86 ? -12.796 0.819 19.113 1.00 97.38 86 ILE A C 1
ATOM 715 O O . ILE A 1 86 ? -12.468 1.826 18.490 1.00 97.38 86 ILE A O 1
ATOM 719 N N . LYS A 1 87 ? -13.899 0.778 19.872 1.00 97.25 87 LYS A N 1
ATOM 720 C CA . LYS A 1 87 ? -14.793 1.935 20.035 1.00 97.25 87 LYS A CA 1
ATOM 721 C C . LYS A 1 87 ? -14.055 3.141 20.610 1.00 97.25 87 LYS A C 1
ATOM 723 O O . LYS A 1 87 ? -14.279 4.261 20.164 1.00 97.25 87 LYS A O 1
ATOM 728 N N . LYS A 1 88 ? -13.152 2.921 21.572 1.00 98.06 88 LYS A N 1
ATOM 729 C CA . LYS A 1 88 ? -12.322 3.988 22.138 1.00 98.06 88 LYS A CA 1
ATOM 730 C C . LYS A 1 88 ? -11.345 4.561 21.110 1.00 98.06 88 LYS A C 1
ATOM 732 O O . LYS A 1 88 ? -11.208 5.772 21.035 1.00 98.06 88 LYS A O 1
ATOM 737 N N . LEU A 1 89 ? -10.713 3.723 20.291 1.00 98.06 89 LEU A N 1
ATOM 738 C CA . LEU A 1 89 ? -9.840 4.171 19.204 1.00 98.06 89 LEU A CA 1
ATOM 739 C C . LEU A 1 89 ? -10.610 5.002 18.165 1.00 98.06 89 LEU A C 1
ATOM 741 O O . LEU A 1 89 ? -10.104 6.017 17.695 1.00 98.06 89 LEU A O 1
ATOM 745 N N . GLN A 1 90 ? -11.852 4.621 17.852 1.00 97.31 90 GLN A N 1
ATOM 746 C CA . GLN A 1 90 ? -12.721 5.356 16.927 1.00 97.31 90 GLN A CA 1
ATOM 747 C C . GLN A 1 90 ? -13.087 6.766 17.410 1.00 97.31 90 GLN A C 1
ATOM 749 O O . GLN A 1 90 ? -13.419 7.610 16.580 1.00 97.31 90 GLN A O 1
ATOM 754 N N . THR A 1 91 ? -12.961 7.085 18.706 1.00 97.56 91 THR A N 1
ATOM 755 C CA . THR A 1 91 ? -13.162 8.472 19.170 1.00 97.56 91 THR A CA 1
ATOM 756 C C . THR A 1 91 ? -12.089 9.424 18.639 1.00 97.56 91 THR A C 1
ATOM 758 O O . THR A 1 91 ? -12.285 10.633 18.687 1.00 97.56 91 THR A O 1
ATOM 761 N N . ALA A 1 92 ? -10.987 8.917 18.066 1.00 97.06 92 ALA A N 1
ATOM 762 C CA . ALA A 1 92 ? -10.047 9.730 17.293 1.00 97.06 92 ALA A CA 1
ATOM 763 C C . ALA A 1 92 ? -10.743 10.519 16.167 1.00 97.06 92 ALA A C 1
ATOM 765 O O . ALA A 1 92 ? -10.282 11.594 15.786 1.00 97.06 92 ALA A O 1
ATOM 766 N N . ASP A 1 93 ? -11.848 10.003 15.630 1.00 95.75 93 ASP A N 1
ATOM 767 C CA . ASP A 1 93 ? -12.597 10.638 14.546 1.00 95.75 93 ASP A CA 1
ATOM 768 C C . ASP A 1 93 ? -13.575 11.727 15.028 1.00 95.75 93 ASP A C 1
ATOM 770 O O . ASP A 1 93 ? -14.128 12.459 14.203 1.00 95.75 93 ASP A O 1
ATOM 774 N N . ASP A 1 94 ? -13.758 11.891 16.344 1.00 95.38 94 ASP A N 1
ATOM 775 C CA . ASP A 1 94 ? -14.619 12.928 16.914 1.00 95.38 94 ASP A CA 1
ATOM 776 C C . ASP A 1 94 ? -13.972 14.318 16.778 1.00 95.38 94 ASP A C 1
ATOM 778 O O . ASP A 1 94 ? -12.975 14.652 17.424 1.00 95.38 94 ASP A O 1
ATOM 782 N N . LYS A 1 95 ? -14.565 15.151 15.919 1.00 91.88 95 LYS A N 1
ATOM 783 C CA . LYS A 1 95 ? -14.108 16.522 15.650 1.00 91.88 95 LYS A CA 1
ATOM 784 C C . LYS A 1 95 ? -14.387 17.486 16.800 1.00 91.88 95 LYS A C 1
ATOM 786 O O . LYS A 1 95 ? -13.684 18.486 16.905 1.00 91.88 95 LYS A O 1
ATOM 791 N N . ASN A 1 96 ? -15.385 17.204 17.637 1.00 93.31 96 ASN A N 1
ATOM 792 C CA . ASN A 1 96 ? -15.686 18.019 18.812 1.00 93.31 96 ASN A CA 1
ATOM 793 C C . ASN A 1 96 ? -14.656 17.756 19.909 1.00 93.31 96 ASN A C 1
ATOM 795 O O . ASN A 1 96 ? -14.216 18.684 20.581 1.00 93.31 96 ASN A O 1
ATOM 799 N N . GLN A 1 97 ? -14.237 16.496 20.055 1.00 92.81 97 GLN A N 1
ATOM 800 C CA . GLN A 1 97 ? -13.181 16.124 20.991 1.00 92.81 97 GLN A CA 1
ATOM 801 C C . GLN A 1 97 ? -11.791 16.560 20.501 1.00 92.81 97 GLN A C 1
ATOM 803 O O . GLN A 1 97 ? -10.947 16.958 21.303 1.00 92.81 97 GLN A O 1
ATOM 808 N N . PHE A 1 98 ? -11.544 16.490 19.191 1.00 94.62 98 PHE A N 1
ATOM 809 C CA . PHE A 1 98 ? -10.245 16.785 18.593 1.00 94.62 98 PHE A CA 1
ATOM 810 C C . PHE A 1 98 ? -10.381 17.734 17.384 1.00 94.62 98 PHE A C 1
ATOM 812 O O . PHE A 1 98 ? -10.371 17.279 16.233 1.00 94.62 98 PHE A O 1
ATOM 819 N N . PRO A 1 99 ? -10.477 19.057 17.605 1.00 91.88 99 PRO A N 1
ATOM 820 C CA . PRO A 1 99 ? -10.670 20.025 16.521 1.00 91.88 99 PRO A CA 1
ATOM 821 C C . PRO A 1 99 ? -9.420 20.213 15.646 1.00 91.88 99 PRO A C 1
ATOM 823 O O . PRO A 1 99 ? -9.529 20.541 14.461 1.00 91.88 99 PRO A O 1
ATOM 826 N N . GLU A 1 100 ? -8.235 19.970 16.211 1.00 93.06 100 GLU A N 1
ATOM 827 C CA . GLU A 1 100 ? -6.954 20.162 15.535 1.00 93.06 100 GLU A CA 1
ATOM 828 C C . GLU A 1 100 ? -6.756 19.206 14.352 1.00 93.06 100 GLU A C 1
ATOM 830 O O . GLU A 1 100 ? -7.159 18.034 14.375 1.00 93.06 100 GLU A O 1
ATOM 835 N N . LYS A 1 101 ? -6.084 19.715 13.314 1.00 90.06 101 LYS A N 1
ATOM 836 C CA . LYS A 1 101 ? -5.804 19.014 12.051 1.00 90.06 101 LYS A CA 1
ATOM 837 C C . LYS A 1 101 ? -4.305 18.772 11.868 1.00 90.06 101 LYS A C 1
ATOM 839 O O . LYS A 1 101 ? -3.481 19.281 12.625 1.00 90.06 101 LYS A O 1
ATOM 844 N N . HIS A 1 102 ? -3.958 18.019 10.823 1.00 90.06 102 HIS A N 1
ATOM 845 C CA . HIS A 1 102 ? -2.571 17.761 10.416 1.00 90.06 102 HIS A CA 1
ATOM 846 C C . HIS A 1 102 ? -1.724 17.196 11.572 1.00 90.06 102 HIS A C 1
ATOM 848 O O . HIS A 1 102 ? -2.232 16.416 12.377 1.00 90.06 102 HIS A O 1
ATOM 854 N N . SER A 1 103 ? -0.444 17.563 11.650 1.00 89.56 103 SER A N 1
ATOM 855 C CA . SER A 1 103 ? 0.499 17.040 12.643 1.00 89.56 103 SER A CA 1
ATOM 856 C C . SER A 1 103 ? 0.053 17.307 14.084 1.00 89.56 103 SER A C 1
ATOM 858 O O . SER A 1 103 ? 0.097 16.399 14.906 1.00 89.56 103 SER A O 1
ATOM 860 N N . ASN A 1 104 ? -0.473 18.500 14.383 1.00 92.38 104 ASN A N 1
ATOM 861 C CA . ASN A 1 104 ? -0.985 18.820 15.722 1.00 92.38 104 ASN A CA 1
ATOM 862 C C . ASN A 1 104 ? -2.177 17.928 16.091 1.00 92.38 104 ASN A C 1
ATOM 864 O O . ASN A 1 104 ? -2.238 17.373 17.187 1.00 92.38 104 ASN A O 1
ATOM 868 N N . GLY A 1 105 ? -3.104 17.742 15.146 1.00 94.19 105 GLY A N 1
ATOM 869 C CA . GLY A 1 105 ? -4.249 16.853 15.311 1.00 94.19 105 GLY A CA 1
ATOM 870 C C . GLY A 1 105 ? -3.852 15.396 15.537 1.00 94.19 105 GLY A C 1
ATOM 871 O O . GLY A 1 105 ? -4.499 14.713 16.334 1.00 94.19 105 GLY A O 1
ATOM 872 N N . LEU A 1 106 ? -2.798 14.933 14.864 1.00 92.88 106 LEU A N 1
ATOM 873 C CA . LEU A 1 106 ? -2.251 13.592 15.039 1.00 92.88 106 LEU A CA 1
ATOM 874 C C . LEU A 1 106 ? -1.652 13.407 16.436 1.00 92.88 106 LEU A C 1
ATOM 876 O O . LEU A 1 106 ? -2.024 12.464 17.133 1.00 92.88 106 LEU A O 1
ATOM 880 N N . GLU A 1 107 ? -0.760 14.307 16.850 1.00 94.50 107 GLU A N 1
ATOM 881 C CA . GLU A 1 107 ? -0.065 14.220 18.139 1.00 94.50 107 GLU A CA 1
ATOM 882 C C . GLU A 1 107 ? -1.040 14.289 19.317 1.00 94.50 107 GLU A C 1
ATOM 884 O O . GLU A 1 107 ? -0.957 13.486 20.247 1.00 94.50 107 GLU A O 1
ATOM 889 N N . LEU A 1 108 ? -2.038 15.178 19.256 1.00 96.12 108 LEU A N 1
ATOM 890 C CA . LEU A 1 108 ? -3.075 15.267 20.286 1.00 96.12 108 LEU A CA 1
ATOM 891 C C . LEU A 1 108 ? -3.854 13.960 20.441 1.00 96.12 108 LEU A C 1
ATOM 893 O O . LEU A 1 108 ? -4.032 13.474 21.559 1.00 96.12 108 LEU A O 1
ATOM 897 N N . ARG A 1 109 ? -4.286 13.359 19.327 1.00 97.44 109 ARG A N 1
ATOM 898 C CA . ARG A 1 109 ? -5.005 12.077 19.339 1.00 97.44 109 ARG A CA 1
ATOM 899 C C . ARG A 1 109 ? -4.116 10.944 19.830 1.00 97.44 109 ARG A C 1
ATOM 901 O O . ARG A 1 109 ? -4.567 10.127 20.628 1.00 97.44 109 ARG A O 1
ATOM 908 N N . LYS A 1 110 ? -2.853 10.915 19.397 1.00 96.19 110 LYS A N 1
ATOM 909 C CA . LYS A 1 110 ? -1.875 9.906 19.813 1.00 96.19 110 LYS A CA 1
ATOM 910 C C . LYS A 1 110 ? -1.636 9.952 21.320 1.00 96.19 110 LYS A C 1
ATOM 912 O O . LYS A 1 110 ? -1.666 8.910 21.969 1.00 96.19 110 LYS A O 1
ATOM 917 N N . ASN A 1 111 ? -1.478 11.148 21.882 1.00 96.81 111 ASN A N 1
ATOM 918 C CA . ASN A 1 111 ? -1.310 11.340 23.320 1.00 96.81 111 ASN A CA 1
ATOM 919 C C . ASN A 1 111 ? -2.576 10.957 24.097 1.00 96.81 111 ASN A C 1
ATOM 921 O O . ASN A 1 111 ? -2.494 10.207 25.067 1.00 96.81 111 ASN A O 1
ATOM 925 N N . ALA A 1 112 ? -3.751 11.397 23.640 1.00 97.75 112 ALA A N 1
ATOM 926 C CA . ALA A 1 112 ? -5.022 11.098 24.299 1.00 97.75 112 ALA A CA 1
ATOM 927 C C . ALA A 1 112 ? -5.404 9.606 24.257 1.00 97.75 112 ALA A C 1
ATOM 929 O O . ALA A 1 112 ? -6.090 9.115 25.152 1.00 97.75 112 ALA A O 1
ATOM 930 N N . LEU A 1 113 ? -4.977 8.878 23.221 1.00 98.06 113 LEU A N 1
ATOM 931 C CA . LEU A 1 113 ? -5.288 7.459 23.021 1.00 98.06 113 LEU A CA 1
ATOM 932 C C . LEU A 1 113 ? -4.118 6.530 23.355 1.00 98.06 113 LEU A C 1
ATOM 934 O O . LEU A 1 113 ? -4.223 5.328 23.111 1.00 98.06 113 LEU A O 1
ATOM 938 N N . LYS A 1 114 ? -3.037 7.047 23.950 1.00 98.00 114 LYS A N 1
ATOM 939 C CA . LYS A 1 114 ? -1.819 6.285 24.259 1.00 98.00 114 LYS A CA 1
ATOM 940 C C . LYS A 1 114 ? -2.116 4.977 24.992 1.00 98.00 114 LYS A C 1
ATOM 942 O O . LYS A 1 114 ? -1.741 3.914 24.510 1.00 98.00 114 LYS A O 1
ATOM 947 N N . ASP A 1 115 ? -2.884 5.035 26.079 1.00 98.12 115 ASP A N 1
ATOM 948 C CA . ASP A 1 115 ? -3.232 3.842 26.862 1.00 98.12 115 ASP A CA 1
ATOM 949 C C . ASP A 1 115 ? -4.081 2.840 26.071 1.00 98.12 115 ASP A C 1
ATOM 951 O O . ASP A 1 115 ? -3.985 1.632 26.286 1.00 98.12 115 ASP A O 1
ATOM 955 N N . THR A 1 116 ? -4.918 3.324 25.147 1.00 98.19 116 THR A N 1
ATOM 956 C CA . THR A 1 116 ? -5.733 2.463 24.274 1.00 98.19 116 THR A CA 1
ATOM 957 C C . THR A 1 116 ? -4.842 1.754 23.258 1.00 98.19 116 THR A C 1
ATOM 959 O O . THR A 1 116 ? -4.944 0.539 23.094 1.00 98.19 116 THR A O 1
ATOM 962 N N . LEU A 1 117 ? -3.929 2.491 22.620 1.00 98.12 117 LEU A N 1
ATOM 963 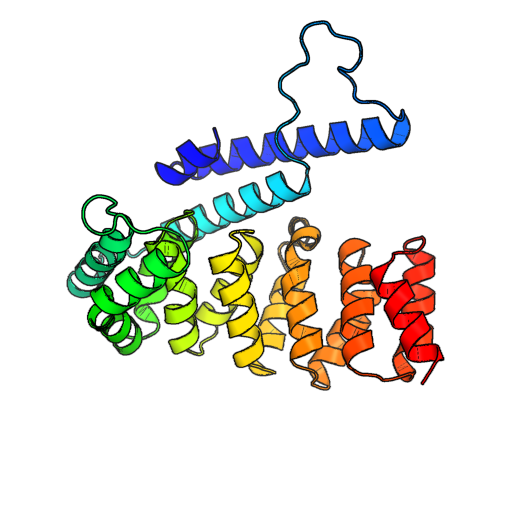C CA . LEU A 1 117 ? -2.959 1.948 21.671 1.00 98.12 117 LEU A CA 1
ATOM 964 C C . LEU A 1 117 ? -2.027 0.936 22.348 1.00 98.12 117 LEU A C 1
ATOM 966 O O . LEU A 1 117 ? -1.804 -0.146 21.810 1.00 98.12 117 LEU A O 1
ATOM 970 N N . ASP A 1 118 ? -1.534 1.240 23.547 1.00 98.00 118 ASP A N 1
ATOM 971 C CA . ASP A 1 118 ? -0.665 0.341 24.307 1.00 98.00 118 ASP A CA 1
ATOM 972 C C . ASP A 1 118 ? -1.397 -0.939 24.726 1.00 98.00 118 ASP A C 1
ATOM 974 O O . ASP A 1 118 ? -0.833 -2.031 24.648 1.00 98.00 118 ASP A O 1
ATOM 978 N N . GLN A 1 119 ? -2.673 -0.844 25.110 1.00 97.75 119 GLN A N 1
ATOM 979 C CA . GLN A 1 119 ? -3.492 -2.025 25.387 1.00 97.75 119 GLN A CA 1
ATOM 980 C C . GLN A 1 119 ? -3.718 -2.883 24.140 1.00 97.75 119 GLN A C 1
ATOM 982 O O . GLN A 1 119 ? -3.561 -4.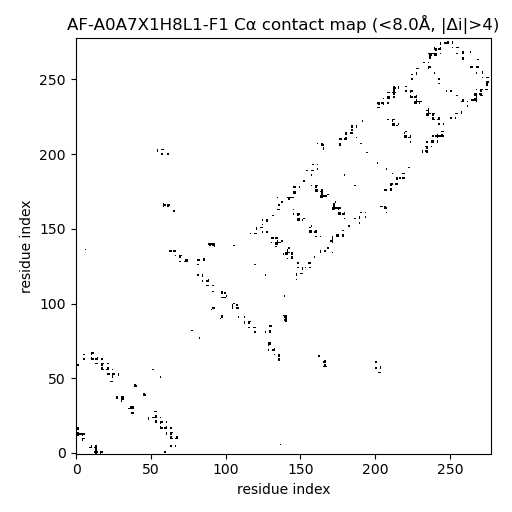101 24.223 1.00 97.75 119 GLN A O 1
ATOM 987 N N . LEU A 1 120 ? -4.030 -2.277 22.989 1.00 97.19 120 LEU A N 1
ATOM 988 C CA . LEU A 1 120 ? -4.174 -3.006 21.724 1.00 97.19 120 LEU A CA 1
ATOM 989 C C . LEU A 1 120 ? -2.881 -3.762 21.377 1.00 97.19 120 LEU A C 1
ATOM 991 O O . LEU A 1 120 ? -2.921 -4.964 21.112 1.00 97.19 120 LEU A O 1
ATOM 995 N N . LYS A 1 121 ? -1.721 -3.103 21.479 1.00 96.44 121 LYS A N 1
ATOM 996 C CA . LYS A 1 121 ? -0.402 -3.722 21.243 1.00 96.44 121 LYS A CA 1
ATOM 997 C C . LYS A 1 121 ? -0.109 -4.880 22.208 1.00 96.44 121 LYS A C 1
ATOM 999 O O . LYS A 1 121 ? 0.476 -5.877 21.802 1.00 96.44 121 LYS A O 1
ATOM 1004 N N . ARG A 1 122 ? -0.536 -4.791 23.474 1.00 96.00 122 ARG A N 1
ATOM 1005 C CA . ARG A 1 122 ? -0.312 -5.845 24.486 1.00 96.00 122 ARG A CA 1
ATOM 1006 C C . ARG A 1 122 ? -1.189 -7.084 24.310 1.00 96.00 122 ARG A C 1
ATOM 1008 O O . ARG A 1 122 ? -0.755 -8.162 24.696 1.00 96.00 122 ARG A O 1
ATOM 1015 N N . ILE A 1 123 ? -2.404 -6.953 23.767 1.00 94.50 123 ILE A N 1
ATOM 1016 C CA . ILE A 1 123 ? -3.303 -8.108 23.561 1.00 94.50 123 ILE A CA 1
ATOM 1017 C C . ILE A 1 123 ? -2.710 -9.090 22.541 1.00 94.50 123 ILE A C 1
ATOM 1019 O O . ILE A 1 123 ? -2.856 -10.301 22.689 1.00 94.50 123 ILE A O 1
ATOM 1023 N N . GLY A 1 124 ? -2.008 -8.577 21.531 1.00 91.69 124 GLY A N 1
ATOM 1024 C CA . GLY A 1 124 ? -1.377 -9.394 20.501 1.00 91.69 124 GLY A CA 1
ATOM 1025 C C . GLY A 1 124 ? -2.205 -9.508 19.212 1.00 91.69 124 GLY A C 1
ATOM 1026 O O . GLY A 1 124 ? -3.204 -8.808 19.037 1.00 91.69 124 GLY A O 1
ATOM 1027 N N . PRO A 1 125 ? -1.797 -10.392 18.283 1.00 92.62 125 PRO A N 1
ATOM 1028 C CA . PRO A 1 125 ? -2.282 -10.417 16.898 1.00 92.62 125 PRO A CA 1
ATOM 1029 C C . PRO A 1 125 ? -3.762 -10.796 16.742 1.00 92.62 125 PRO A C 1
ATOM 1031 O O . PRO A 1 125 ? -4.330 -10.612 15.673 1.00 92.62 125 PRO A O 1
ATOM 1034 N N . GLU A 1 126 ? -4.417 -11.295 17.790 1.00 92.56 126 GLU A N 1
ATOM 1035 C CA . GLU A 1 126 ? -5.853 -11.604 17.773 1.00 92.56 126 GLU A CA 1
ATOM 1036 C C . GLU A 1 126 ? -6.751 -10.376 17.556 1.00 92.56 126 GLU A C 1
ATOM 1038 O O . GLU A 1 126 ? -7.915 -10.522 17.188 1.00 92.56 126 GLU A O 1
ATOM 1043 N N . ILE A 1 127 ? -6.223 -9.165 17.761 1.00 95.12 127 ILE A N 1
ATOM 1044 C CA . ILE A 1 127 ? -6.954 -7.924 17.489 1.00 95.12 127 ILE A CA 1
ATOM 1045 C C . ILE A 1 127 ? -6.927 -7.536 16.007 1.00 95.12 127 ILE A C 1
ATOM 1047 O O . ILE A 1 127 ? -7.702 -6.667 15.617 1.00 95.12 127 ILE A O 1
ATOM 1051 N N . ILE A 1 128 ? -6.064 -8.146 15.179 1.00 96.31 128 ILE A N 1
ATOM 1052 C CA . ILE A 1 128 ? -5.872 -7.752 13.773 1.00 96.31 128 ILE A CA 1
ATOM 1053 C C . ILE A 1 128 ? -7.215 -7.686 13.019 1.00 96.31 128 ILE A C 1
ATOM 1055 O O . ILE A 1 128 ? -7.529 -6.608 12.512 1.00 96.31 128 ILE A O 1
ATOM 1059 N N . PRO A 1 129 ? -8.078 -8.724 13.031 1.00 96.31 129 PRO A N 1
ATOM 1060 C CA . PRO A 1 129 ? -9.370 -8.661 12.340 1.00 96.31 129 PRO A CA 1
ATOM 1061 C C . PRO A 1 129 ? -10.289 -7.521 12.811 1.00 96.31 129 PRO A C 1
ATOM 1063 O O . PRO A 1 129 ? -11.140 -7.057 12.061 1.00 96.31 129 PRO A O 1
ATOM 1066 N N . TYR A 1 130 ? -10.108 -7.028 14.040 1.00 96.94 130 TYR A N 1
ATOM 1067 C CA . TYR A 1 130 ? -10.917 -5.945 14.596 1.00 96.94 130 TYR A CA 1
ATOM 1068 C C . TYR A 1 130 ? -10.456 -4.550 14.152 1.00 96.94 130 TYR A C 1
ATOM 1070 O O . TYR A 1 130 ? -11.280 -3.639 14.074 1.00 96.94 130 TYR A O 1
ATOM 1078 N N . ILE A 1 131 ? -9.156 -4.361 13.889 1.00 96.88 131 ILE A N 1
ATOM 1079 C CA . ILE A 1 131 ? -8.590 -3.057 13.495 1.00 96.88 131 ILE A CA 1
ATOM 1080 C C . ILE A 1 131 ? -8.536 -2.862 11.980 1.00 96.88 131 ILE A C 1
ATOM 1082 O O . ILE A 1 131 ? -8.582 -1.724 11.518 1.00 96.88 131 ILE A O 1
ATOM 1086 N N . LEU A 1 132 ? -8.463 -3.943 11.197 1.00 97.00 132 LEU A N 1
ATOM 1087 C CA . LEU A 1 132 ? -8.339 -3.859 9.740 1.00 97.00 132 LEU A CA 1
ATOM 1088 C C . LEU A 1 132 ? -9.480 -3.081 9.057 1.00 97.00 132 LEU A C 1
ATOM 1090 O O . LEU A 1 132 ? -9.172 -2.236 8.213 1.00 97.00 132 LEU A O 1
ATOM 1094 N N . PRO A 1 133 ? -10.764 -3.226 9.450 1.00 95.94 133 PRO A N 1
ATOM 1095 C CA . PRO A 1 133 ? -11.839 -2.418 8.870 1.00 95.94 133 PRO A CA 1
ATOM 1096 C C . PRO A 1 133 ? -11.659 -0.903 9.058 1.00 95.94 133 PRO A C 1
ATOM 1098 O O . PRO A 1 133 ? -12.158 -0.119 8.250 1.00 95.94 133 PRO A O 1
ATOM 1101 N N . LEU A 1 134 ? -10.939 -0.470 10.103 1.00 96.12 134 LEU A N 1
ATOM 1102 C CA . LEU A 1 134 ? -10.655 0.950 10.333 1.00 96.12 134 LEU A CA 1
ATOM 1103 C C . LEU A 1 134 ? -9.685 1.509 9.284 1.00 96.12 134 LEU A C 1
ATOM 1105 O O . LEU A 1 134 ? -9.792 2.678 8.925 1.00 96.12 134 LEU A O 1
ATOM 1109 N N . ALA A 1 135 ? -8.767 0.687 8.765 1.00 96.31 135 ALA A N 1
ATOM 1110 C CA . ALA A 1 135 ? -7.761 1.118 7.794 1.00 96.31 135 ALA A CA 1
ATOM 1111 C C . ALA A 1 135 ? -8.330 1.364 6.390 1.00 96.31 135 ALA A C 1
ATOM 1113 O O . ALA A 1 135 ? -7.716 2.083 5.609 1.00 96.31 135 ALA A O 1
ATOM 1114 N N . CYS A 1 136 ? -9.497 0.801 6.058 1.00 95.00 136 CYS A N 1
ATOM 1115 C CA . CYS A 1 136 ? -10.151 1.005 4.759 1.00 95.00 136 CYS A CA 1
ATOM 1116 C C . CYS A 1 136 ? -10.823 2.378 4.623 1.00 95.00 136 CYS A C 1
ATOM 1118 O O . CYS A 1 136 ? -11.281 2.740 3.537 1.00 95.00 136 CYS A O 1
ATOM 1120 N N . LYS A 1 137 ? -10.907 3.150 5.711 1.00 91.75 137 LYS A N 1
ATOM 1121 C CA . LYS A 1 137 ? -11.499 4.487 5.721 1.00 91.75 137 LYS A CA 1
ATOM 1122 C C . LYS A 1 137 ? -10.401 5.520 5.918 1.00 91.75 137 LYS A C 1
ATOM 1124 O O . LYS A 1 137 ? -9.510 5.349 6.744 1.00 91.75 137 LYS A O 1
ATOM 1129 N N . TYR A 1 138 ? -10.498 6.628 5.189 1.00 90.06 138 TYR A N 1
ATOM 1130 C CA . TYR A 1 138 ? -9.658 7.786 5.460 1.00 90.06 138 TYR A CA 1
ATOM 1131 C C . TYR A 1 138 ? -10.156 8.459 6.743 1.00 90.06 138 TYR A C 1
ATOM 1133 O O . TYR A 1 138 ? -11.071 9.286 6.711 1.00 90.06 138 TYR A O 1
ATOM 1141 N N . SER A 1 139 ? -9.604 8.023 7.873 1.00 93.38 139 SER A N 1
ATOM 1142 C CA . SER A 1 139 ? -9.981 8.447 9.219 1.00 93.38 139 SER A CA 1
ATOM 1143 C C . SER A 1 139 ? -8.755 8.495 10.136 1.00 93.38 139 SER A C 1
ATOM 1145 O O . SER A 1 139 ? -7.721 7.879 9.866 1.00 93.38 139 SER A O 1
ATOM 1147 N N . TRP A 1 140 ? -8.865 9.242 11.229 1.00 95.69 140 TRP A N 1
ATOM 1148 C CA . TRP A 1 140 ? -7.844 9.313 12.265 1.00 95.69 140 TRP A CA 1
ATOM 1149 C C . TRP A 1 140 ? -7.649 7.977 12.973 1.00 95.69 140 TRP A C 1
ATOM 1151 O O . TRP A 1 140 ? -6.517 7.614 13.276 1.00 95.69 140 TRP A O 1
ATOM 1161 N N . ALA A 1 141 ? -8.723 7.220 13.204 1.00 96.50 141 ALA A N 1
ATOM 1162 C CA . ALA A 1 141 ? -8.606 5.879 13.770 1.00 96.50 141 ALA A CA 1
ATOM 1163 C C . ALA A 1 141 ? -7.827 4.940 12.831 1.00 96.50 141 ALA A C 1
ATOM 1165 O O . ALA A 1 141 ? -6.933 4.219 13.280 1.00 96.50 141 ALA A O 1
ATOM 1166 N N . GLY A 1 142 ? -8.112 4.997 11.523 1.00 96.38 142 GLY A N 1
ATOM 1167 C CA . GLY A 1 142 ? -7.415 4.214 10.498 1.00 96.38 142 GLY A CA 1
ATOM 1168 C C . GLY A 1 142 ? -5.916 4.518 10.409 1.00 96.38 142 GLY A C 1
ATOM 1169 O O . GLY A 1 142 ? -5.111 3.615 10.193 1.00 96.38 142 GLY A O 1
ATOM 1170 N N . ILE A 1 143 ? -5.522 5.769 10.662 1.00 95.44 143 ILE A N 1
ATOM 1171 C CA . ILE A 1 143 ? -4.121 6.216 10.673 1.00 95.44 143 ILE A CA 1
ATOM 1172 C C . ILE A 1 143 ? -3.270 5.498 11.738 1.00 95.44 143 ILE A C 1
ATOM 1174 O O . ILE A 1 143 ? -2.074 5.298 11.524 1.00 95.44 143 ILE A O 1
ATOM 1178 N N . PHE A 1 144 ? -3.859 5.060 12.854 1.00 97.12 144 PHE A N 1
ATOM 1179 C CA . PHE A 1 144 ? -3.123 4.347 13.906 1.00 97.12 144 PHE A CA 1
ATOM 1180 C C . PHE A 1 144 ? -2.968 2.842 13.648 1.00 97.12 144 PHE A C 1
ATOM 1182 O O . PHE A 1 144 ? -2.160 2.190 14.312 1.00 97.12 144 PHE A O 1
ATOM 1189 N N . VAL A 1 145 ? -3.703 2.278 12.683 1.00 97.81 145 VAL A N 1
ATOM 1190 C CA . VAL A 1 145 ? -3.685 0.835 12.392 1.00 97.81 145 VAL A CA 1
ATOM 1191 C C . VAL A 1 145 ? -2.280 0.326 12.034 1.00 97.81 145 VAL A C 1
ATOM 1193 O O . VAL A 1 145 ? -1.865 -0.660 12.647 1.00 97.81 145 VAL A O 1
ATOM 1196 N N . PRO A 1 146 ? -1.497 0.978 11.146 1.00 97.75 146 PRO A N 1
ATOM 1197 C CA . PRO A 1 146 ? -0.146 0.520 10.819 1.00 97.75 146 PRO A CA 1
ATOM 1198 C C . PRO A 1 146 ? 0.784 0.410 12.038 1.00 97.75 146 PRO A C 1
ATOM 1200 O O . PRO A 1 146 ? 1.520 -0.567 12.161 1.00 97.75 146 PRO A O 1
ATOM 1203 N N . GLU A 1 147 ? 0.713 1.360 12.980 1.00 96.50 147 GLU A N 1
ATOM 1204 C CA . GLU A 1 147 ? 1.541 1.342 14.197 1.00 96.50 147 GLU A CA 1
ATOM 1205 C C . GLU A 1 147 ? 1.203 0.144 15.094 1.00 96.50 147 GLU A C 1
ATOM 1207 O O . GLU A 1 147 ? 2.092 -0.486 15.673 1.00 96.50 147 GLU A O 1
ATOM 1212 N N . VAL A 1 148 ? -0.086 -0.185 15.208 1.00 97.31 148 VAL A N 1
ATOM 1213 C CA . VAL A 1 148 ? -0.538 -1.342 15.984 1.00 97.31 148 VAL A CA 1
ATOM 1214 C C . VAL A 1 148 ? -0.115 -2.642 15.295 1.00 97.31 148 VAL A C 1
ATOM 1216 O O . VAL A 1 148 ? 0.449 -3.513 15.955 1.00 97.31 148 VAL A O 1
ATOM 1219 N N . LEU A 1 149 ? -0.295 -2.756 13.974 1.00 97.75 149 LEU A N 1
ATOM 1220 C CA . LEU A 1 149 ? 0.133 -3.926 13.195 1.00 97.75 149 LEU A CA 1
ATOM 1221 C C . LEU A 1 149 ? 1.637 -4.195 13.338 1.00 97.75 149 LEU A C 1
ATOM 1223 O O . LEU A 1 149 ? 2.039 -5.328 13.611 1.00 97.75 149 LEU A O 1
ATOM 1227 N N . PHE A 1 150 ? 2.464 -3.153 13.229 1.00 96.62 150 PHE A N 1
ATOM 1228 C CA . PHE A 1 150 ? 3.918 -3.257 13.358 1.00 96.62 150 PHE A CA 1
ATOM 1229 C C . PHE A 1 150 ? 4.365 -3.881 14.692 1.00 96.62 150 PHE A C 1
ATOM 1231 O O . PHE A 1 150 ? 5.382 -4.576 14.741 1.00 96.62 150 PHE A O 1
ATOM 1238 N N . SER A 1 151 ? 3.589 -3.707 15.769 1.00 95.75 151 SER A N 1
ATOM 1239 C CA . SER A 1 151 ? 3.923 -4.269 17.084 1.00 95.75 151 SER A CA 1
ATOM 1240 C C . SER A 1 151 ? 3.912 -5.802 17.138 1.00 95.75 151 SER A C 1
ATOM 1242 O O . SER A 1 151 ? 4.568 -6.376 18.005 1.00 95.75 151 SER A O 1
ATOM 1244 N N . TYR A 1 152 ? 3.223 -6.480 16.210 1.00 91.19 152 TYR A N 1
ATOM 1245 C CA . TYR A 1 152 ? 3.053 -7.935 16.267 1.00 91.19 152 TYR A CA 1
ATOM 1246 C C . TYR A 1 152 ? 4.145 -8.726 15.557 1.00 91.19 152 TYR A C 1
ATOM 1248 O O . TYR A 1 152 ? 4.309 -9.900 15.875 1.00 91.19 152 TYR A O 1
ATOM 1256 N N . LYS A 1 153 ? 4.884 -8.117 14.616 1.00 81.69 153 LYS A N 1
ATOM 1257 C CA . LYS A 1 153 ? 5.947 -8.776 13.826 1.00 81.69 153 LYS A CA 1
ATOM 1258 C C . LYS A 1 153 ? 5.553 -10.172 13.301 1.00 81.69 153 LYS A C 1
ATOM 1260 O O . LYS A 1 153 ? 6.374 -11.083 13.267 1.00 81.69 153 LYS A O 1
ATOM 1265 N N . LYS A 1 154 ? 4.277 -10.351 12.941 1.00 81.56 154 LYS A N 1
ATOM 1266 C CA . LYS A 1 154 ? 3.714 -11.610 12.437 1.00 81.56 154 LYS A CA 1
ATOM 1267 C C . LYS A 1 154 ? 3.316 -11.479 10.975 1.00 81.56 154 LYS A C 1
ATOM 1269 O O . LYS A 1 154 ? 2.866 -10.424 10.541 1.00 81.56 154 LYS A O 1
ATOM 1274 N N . ASP A 1 155 ? 3.348 -12.608 10.289 1.00 88.69 155 ASP A N 1
ATOM 1275 C CA . ASP A 1 155 ? 2.823 -12.912 8.960 1.00 88.69 155 ASP A CA 1
ATOM 1276 C C . ASP A 1 155 ? 1.596 -12.097 8.529 1.00 88.69 155 ASP A C 1
ATOM 1278 O O . ASP A 1 155 ? 1.601 -11.434 7.492 1.00 88.69 155 ASP A O 1
ATOM 1282 N N . MET A 1 156 ? 0.523 -12.141 9.322 1.00 91.81 156 MET A N 1
ATOM 1283 C CA . MET A 1 156 ? -0.730 -11.450 9.002 1.00 91.81 156 MET A CA 1
ATOM 1284 C C . MET A 1 156 ? -0.580 -9.926 9.076 1.00 91.81 156 MET A C 1
ATOM 1286 O O . MET A 1 156 ? -1.165 -9.211 8.268 1.00 91.81 156 MET A O 1
ATOM 1290 N N . ALA A 1 157 ? 0.226 -9.423 10.014 1.00 95.88 157 ALA A N 1
ATOM 1291 C CA . ALA A 1 157 ? 0.477 -7.995 10.143 1.00 95.88 157 ALA A CA 1
ATOM 1292 C C . ALA A 1 157 ? 1.307 -7.465 8.966 1.00 95.88 157 ALA A C 1
ATOM 1294 O O . ALA A 1 157 ? 0.965 -6.420 8.422 1.00 95.88 157 ALA A O 1
ATOM 1295 N N . SER A 1 158 ? 2.332 -8.200 8.519 1.00 96.94 158 SER A N 1
ATOM 1296 C CA . SER A 1 158 ? 3.120 -7.821 7.338 1.00 96.94 158 SER A CA 1
ATOM 1297 C C . SER A 1 158 ? 2.261 -7.773 6.073 1.00 96.94 158 SER A C 1
ATOM 1299 O O . SER A 1 158 ? 2.314 -6.788 5.339 1.00 96.94 158 SER A O 1
ATOM 1301 N N . ARG A 1 159 ? 1.403 -8.781 5.850 1.00 97.25 159 ARG A N 1
ATOM 1302 C CA . ARG A 1 159 ? 0.458 -8.785 4.718 1.00 97.25 159 ARG A CA 1
ATOM 1303 C C . ARG A 1 159 ? -0.516 -7.607 4.780 1.00 97.25 159 ARG A C 1
ATOM 1305 O O . ARG A 1 159 ? -0.702 -6.922 3.784 1.00 97.25 159 ARG A O 1
ATOM 1312 N N . ALA A 1 160 ? -1.063 -7.311 5.956 1.00 97.94 160 ALA A N 1
ATOM 1313 C CA . ALA A 1 160 ? -1.940 -6.158 6.133 1.00 97.94 160 ALA A CA 1
ATOM 1314 C C . ALA A 1 160 ? -1.229 -4.815 5.891 1.00 97.94 160 ALA A C 1
ATOM 1316 O O . ALA A 1 160 ? -1.812 -3.910 5.299 1.00 97.94 160 ALA A O 1
ATOM 1317 N N . LEU A 1 161 ? 0.028 -4.665 6.326 1.00 98.50 161 LEU A N 1
ATOM 1318 C CA . LEU A 1 161 ? 0.820 -3.466 6.042 1.00 98.50 161 LEU A CA 1
ATOM 1319 C C . LEU A 1 161 ? 1.036 -3.295 4.530 1.00 98.50 161 LEU A C 1
ATOM 1321 O O . LEU A 1 161 ? 0.872 -2.183 4.029 1.00 98.50 161 LEU A O 1
ATOM 1325 N N . ILE A 1 162 ? 1.321 -4.383 3.803 1.00 98.31 162 ILE A N 1
ATOM 1326 C CA . ILE A 1 162 ? 1.398 -4.382 2.332 1.00 98.31 162 ILE A CA 1
ATOM 1327 C C . ILE A 1 162 ? 0.063 -3.928 1.733 1.00 98.31 162 ILE A C 1
ATOM 1329 O O . ILE A 1 162 ? 0.042 -2.962 0.971 1.00 98.31 162 ILE A O 1
ATOM 1333 N N . ASP A 1 163 ? -1.051 -4.537 2.139 1.00 98.06 163 ASP A N 1
ATOM 1334 C CA . ASP A 1 163 ? -2.377 -4.195 1.622 1.00 98.06 163 ASP A CA 1
ATOM 1335 C C . ASP A 1 163 ? -2.701 -2.700 1.843 1.00 98.06 163 ASP A C 1
ATOM 1337 O O . ASP A 1 163 ? -3.136 -2.021 0.911 1.00 98.06 163 ASP A O 1
ATOM 1341 N N . ILE A 1 164 ? -2.421 -2.159 3.040 1.00 98.31 164 ILE A N 1
ATOM 1342 C CA . ILE A 1 164 ? -2.654 -0.745 3.403 1.00 98.31 164 ILE A CA 1
ATOM 1343 C C . ILE A 1 164 ? -1.706 0.209 2.659 1.00 98.31 164 ILE A C 1
ATOM 1345 O O . ILE A 1 164 ? -2.081 1.340 2.324 1.00 98.31 164 ILE A O 1
ATOM 1349 N N . SER A 1 165 ? -0.477 -0.221 2.361 1.00 98.12 165 SER A N 1
ATOM 1350 C CA . SER A 1 165 ? 0.471 0.584 1.578 1.00 98.12 165 SER A CA 1
ATOM 1351 C C . SER A 1 165 ? -0.064 0.919 0.180 1.00 98.12 165 SER A C 1
ATOM 1353 O O . SER A 1 165 ? 0.225 1.984 -0.360 1.00 98.12 165 SER A O 1
ATOM 1355 N N . MET A 1 166 ? -0.944 0.068 -0.353 1.00 97.38 166 MET A N 1
ATOM 1356 C CA . MET A 1 166 ? -1.571 0.225 -1.664 1.00 97.38 166 MET A CA 1
ATOM 1357 C C . MET A 1 166 ? -2.844 1.096 -1.636 1.00 97.38 166 MET A C 1
ATOM 1359 O O . MET A 1 166 ? -3.422 1.371 -2.687 1.00 97.38 166 MET A O 1
ATOM 1363 N N . PHE A 1 167 ? -3.310 1.554 -0.464 1.00 95.94 167 PHE A N 1
ATOM 1364 C CA . PHE A 1 167 ? -4.545 2.353 -0.348 1.00 95.94 167 PHE A CA 1
ATOM 1365 C C . PHE A 1 167 ? -4.393 3.793 -0.861 1.00 95.94 167 PHE A C 1
ATOM 1367 O O . PHE A 1 167 ? -5.385 4.453 -1.164 1.00 95.94 167 PHE A O 1
ATOM 1374 N N . GLY A 1 168 ? -3.166 4.311 -0.956 1.00 90.69 168 GLY A N 1
ATOM 1375 C CA . GLY A 1 168 ? -2.924 5.698 -1.363 1.00 90.69 168 GLY A CA 1
ATOM 1376 C C . GLY A 1 168 ? -3.364 6.736 -0.322 1.00 90.69 168 GLY A C 1
ATOM 1377 O O . GLY A 1 168 ? -3.467 7.923 -0.630 1.00 90.69 168 GLY A O 1
ATOM 1378 N N . PHE A 1 169 ? -3.614 6.323 0.924 1.00 91.94 169 PHE A N 1
ATOM 1379 C CA . PHE A 1 169 ? -3.846 7.242 2.034 1.00 91.94 169 PHE A CA 1
ATOM 1380 C C . PHE A 1 169 ? -2.493 7.755 2.515 1.00 91.94 169 PHE A C 1
ATOM 1382 O O . PHE A 1 169 ? -1.808 7.044 3.240 1.00 91.94 169 PHE A O 1
ATOM 1389 N N . ALA A 1 170 ? -2.116 8.976 2.119 1.00 87.94 170 ALA A N 1
ATOM 1390 C CA . ALA A 1 170 ? -0.758 9.516 2.273 1.00 87.94 170 ALA A CA 1
ATOM 1391 C C . ALA A 1 170 ? -0.065 9.136 3.597 1.00 87.94 170 ALA A C 1
ATOM 1393 O O . ALA A 1 170 ? 1.029 8.579 3.576 1.00 87.94 170 ALA A O 1
ATOM 1394 N N . TYR A 1 171 ? -0.725 9.358 4.740 1.00 91.19 171 TYR A N 1
ATOM 1395 C CA . TYR A 1 171 ? -0.158 8.985 6.035 1.00 91.19 171 TYR A CA 1
ATOM 1396 C C . TYR A 1 171 ? -0.151 7.470 6.280 1.00 91.19 171 TYR A C 1
ATOM 1398 O O . TYR A 1 171 ? 0.901 6.910 6.564 1.00 91.19 171 TYR A O 1
ATOM 1406 N N . ALA A 1 172 ? -1.301 6.792 6.190 1.00 95.19 172 ALA A N 1
ATOM 1407 C CA . ALA A 1 172 ? -1.400 5.372 6.544 1.00 95.19 172 ALA A CA 1
ATOM 1408 C C . ALA A 1 172 ? -0.565 4.484 5.607 1.00 95.19 172 ALA A C 1
ATOM 1410 O O . ALA A 1 172 ? 0.143 3.596 6.072 1.00 95.19 172 ALA A O 1
ATOM 1411 N N . SER A 1 173 ? -0.588 4.765 4.303 1.00 96.88 173 SER A N 1
ATOM 1412 C CA . SER A 1 173 ? 0.226 4.062 3.316 1.00 96.88 173 SER A CA 1
ATOM 1413 C C . SER A 1 173 ? 1.718 4.329 3.529 1.00 96.88 173 SER A C 1
ATOM 1415 O O . SER A 1 173 ? 2.492 3.377 3.557 1.00 96.88 173 SER A O 1
ATOM 1417 N N . GLY A 1 174 ? 2.124 5.583 3.770 1.00 97.00 174 GLY A N 1
ATOM 1418 C CA . GLY A 1 174 ? 3.520 5.921 4.077 1.00 97.00 174 GLY A CA 1
ATOM 1419 C C . GLY A 1 174 ? 4.020 5.289 5.380 1.00 97.00 174 GLY A C 1
ATOM 1420 O O . GLY A 1 174 ? 5.111 4.725 5.417 1.00 97.00 174 GLY A O 1
ATOM 1421 N N . ALA A 1 175 ? 3.199 5.304 6.433 1.00 97.06 175 ALA A N 1
ATOM 1422 C CA . ALA A 1 175 ? 3.501 4.635 7.694 1.00 97.06 175 ALA A CA 1
ATOM 1423 C C . ALA A 1 175 ? 3.657 3.121 7.500 1.00 97.06 175 ALA A C 1
ATOM 1425 O O . ALA A 1 175 ? 4.595 2.537 8.037 1.00 97.06 175 ALA A O 1
ATOM 1426 N N . SER A 1 176 ? 2.788 2.490 6.703 1.00 98.50 176 SER A N 1
ATOM 1427 C CA . SER A 1 176 ? 2.921 1.069 6.381 1.00 98.50 176 SER A CA 1
ATOM 1428 C C . SER A 1 176 ? 4.235 0.745 5.674 1.00 98.50 176 SER A C 1
ATOM 1430 O O . SER A 1 176 ? 4.912 -0.190 6.091 1.00 98.50 176 SER A O 1
ATOM 1432 N N . LEU A 1 177 ? 4.627 1.524 4.658 1.00 98.50 177 LEU A N 1
ATOM 1433 C CA . LEU A 1 177 ? 5.904 1.337 3.957 1.00 98.50 177 LEU A CA 1
ATOM 1434 C C . LEU A 1 177 ? 7.095 1.474 4.915 1.00 98.50 177 LEU A C 1
ATOM 1436 O O . LEU A 1 177 ? 7.934 0.582 4.983 1.00 98.50 177 LEU A O 1
ATOM 1440 N N . HIS A 1 178 ? 7.104 2.521 5.743 1.00 98.12 178 HIS A N 1
ATOM 1441 C CA . HIS A 1 178 ? 8.130 2.730 6.772 1.00 98.12 178 HIS A CA 1
ATOM 1442 C C . HIS A 1 178 ? 8.224 1.568 7.768 1.00 98.12 178 HIS A C 1
ATOM 1444 O O . HIS A 1 178 ? 9.311 1.145 8.163 1.00 98.12 178 HIS A O 1
ATOM 1450 N N . TYR A 1 179 ? 7.086 1.024 8.201 1.00 98.19 179 TYR A N 1
ATOM 1451 C CA . TYR A 1 179 ? 7.084 -0.133 9.092 1.00 98.19 179 TYR A CA 1
ATOM 1452 C C . TYR A 1 179 ? 7.562 -1.409 8.396 1.00 98.19 179 TYR A C 1
ATOM 1454 O O . TYR A 1 179 ? 8.255 -2.196 9.037 1.00 98.19 179 TYR A O 1
ATOM 1462 N N . LEU A 1 180 ? 7.258 -1.601 7.109 1.00 98.38 180 LEU A N 1
ATOM 1463 C CA . LEU A 1 180 ? 7.804 -2.709 6.323 1.00 98.38 180 LEU A CA 1
ATOM 1464 C C . LEU A 1 180 ? 9.332 -2.604 6.199 1.00 98.38 180 LEU A C 1
ATOM 1466 O O . LEU A 1 180 ? 10.019 -3.592 6.437 1.00 98.38 180 LEU A O 1
ATOM 1470 N N . GLU A 1 181 ? 9.875 -1.412 5.945 1.00 98.00 181 GLU A N 1
ATOM 1471 C CA . GLU A 1 181 ? 11.329 -1.175 5.930 1.00 98.00 181 GLU A CA 1
ATOM 1472 C C . GLU A 1 181 ? 11.976 -1.525 7.274 1.00 98.00 181 GLU A C 1
ATOM 1474 O O . GLU A 1 181 ? 12.996 -2.210 7.320 1.00 98.00 181 GLU A O 1
ATOM 1479 N N . LYS A 1 182 ? 11.348 -1.124 8.387 1.00 97.50 182 LYS A N 1
ATOM 1480 C CA . LYS A 1 182 ? 11.824 -1.447 9.743 1.00 97.50 182 LYS A CA 1
ATOM 1481 C C . LYS A 1 182 ? 11.794 -2.933 10.081 1.00 97.50 182 LYS A C 1
ATOM 1483 O O . LYS A 1 182 ? 12.536 -3.358 10.966 1.00 97.50 182 LYS A O 1
ATOM 1488 N N . LEU A 1 183 ? 10.913 -3.706 9.452 1.00 96.56 183 LEU A N 1
ATOM 1489 C CA . LEU A 1 183 ? 10.895 -5.160 9.606 1.00 96.56 183 LEU A CA 1
ATOM 1490 C C . LEU A 1 183 ? 12.040 -5.831 8.824 1.00 96.56 183 LEU A C 1
ATOM 1492 O O . LEU A 1 183 ? 12.393 -6.966 9.142 1.00 96.56 183 LEU A O 1
ATOM 1496 N N . GLY A 1 184 ? 12.657 -5.128 7.870 1.00 96.31 184 GLY A N 1
ATOM 1497 C CA . GLY A 1 184 ? 13.861 -5.570 7.174 1.00 96.31 184 GLY A CA 1
ATOM 1498 C C . GLY A 1 184 ? 13.634 -6.810 6.312 1.00 96.31 184 GLY A C 1
ATOM 1499 O O . GLY A 1 184 ? 12.572 -7.008 5.732 1.00 9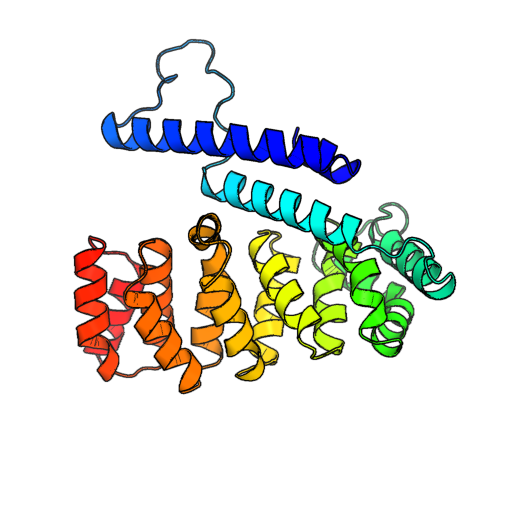6.31 184 GLY A O 1
ATOM 1500 N N . GLU A 1 185 ? 14.636 -7.684 6.246 1.00 97.00 185 GLU A N 1
ATOM 1501 C CA . GLU A 1 185 ? 14.612 -8.901 5.421 1.00 97.00 185 GLU A CA 1
ATOM 1502 C C . GLU A 1 185 ? 13.385 -9.799 5.669 1.00 97.00 185 GLU A C 1
ATOM 1504 O O . GLU A 1 185 ? 12.885 -10.438 4.745 1.00 97.00 185 GLU A O 1
ATOM 1509 N N . ALA A 1 186 ? 12.825 -9.776 6.884 1.00 96.06 186 ALA A N 1
ATOM 1510 C CA . AL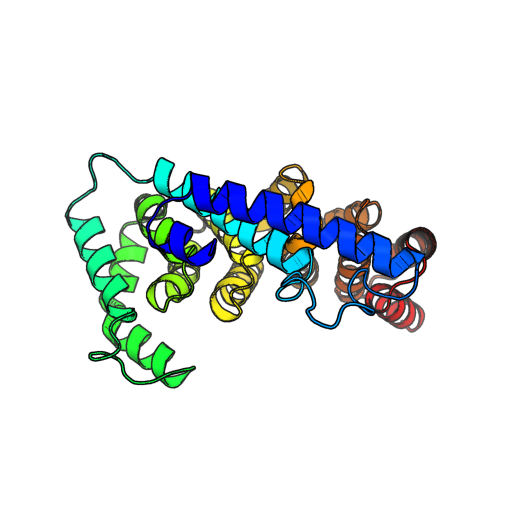A A 1 186 ? 11.663 -10.579 7.252 1.00 96.06 186 ALA A CA 1
ATOM 1511 C C . ALA A 1 186 ? 10.395 -10.277 6.429 1.00 96.06 186 ALA A C 1
ATOM 1513 O O . ALA A 1 186 ? 9.480 -11.100 6.429 1.00 96.06 186 ALA A O 1
ATOM 1514 N N . VAL A 1 187 ? 10.300 -9.125 5.742 1.00 97.31 187 VAL A N 1
ATOM 1515 C CA . VAL A 1 187 ? 9.132 -8.823 4.892 1.00 97.31 187 VAL A CA 1
ATOM 1516 C C . VAL A 1 187 ? 9.246 -9.324 3.461 1.00 97.31 187 VAL A C 1
ATOM 1518 O O . VAL A 1 187 ? 8.230 -9.377 2.770 1.00 97.31 187 VAL A O 1
ATOM 1521 N N . ILE A 1 188 ? 10.440 -9.716 3.012 1.00 98.06 188 ILE A N 1
ATOM 1522 C CA . ILE A 1 188 ? 10.688 -10.063 1.608 1.00 98.06 188 ILE A CA 1
ATOM 1523 C C . ILE A 1 188 ? 9.781 -11.204 1.124 1.00 98.06 188 ILE A C 1
ATOM 1525 O O . ILE A 1 188 ? 9.128 -10.996 0.103 1.00 98.06 188 ILE A O 1
ATOM 1529 N N . PRO A 1 189 ? 9.603 -12.326 1.855 1.00 97.56 189 PRO A N 1
ATOM 1530 C CA . PRO A 1 189 ? 8.704 -13.395 1.410 1.00 97.56 189 PRO A CA 1
ATOM 1531 C C . PRO A 1 189 ? 7.249 -12.937 1.214 1.00 97.56 189 PRO A C 1
ATOM 1533 O O . PRO A 1 189 ? 6.548 -13.431 0.336 1.00 97.56 189 PRO A O 1
ATOM 1536 N N . TYR A 1 190 ? 6.782 -11.961 2.001 1.00 97.88 190 TYR A N 1
ATOM 1537 C CA . TYR A 1 190 ? 5.424 -11.422 1.861 1.00 97.88 190 TYR A CA 1
ATOM 1538 C C . TYR A 1 190 ? 5.307 -10.433 0.700 1.00 97.88 190 TYR A C 1
ATOM 1540 O O . TYR A 1 190 ? 4.245 -10.343 0.088 1.00 97.88 190 TYR A O 1
ATOM 1548 N N . ILE A 1 191 ? 6.380 -9.703 0.379 1.00 98.00 191 ILE A N 1
ATOM 1549 C CA . ILE A 1 191 ? 6.443 -8.869 -0.828 1.00 98.00 191 ILE A CA 1
ATOM 1550 C C . ILE A 1 191 ? 6.455 -9.769 -2.072 1.00 98.00 191 ILE A C 1
ATOM 1552 O O . ILE A 1 191 ? 5.706 -9.507 -3.010 1.00 98.00 191 ILE A O 1
ATOM 1556 N N . GLU A 1 192 ? 7.224 -10.863 -2.065 1.00 97.81 192 GLU A N 1
ATOM 1557 C CA . GLU A 1 192 ? 7.200 -11.871 -3.135 1.00 97.81 192 GLU A CA 1
ATOM 1558 C C . GLU A 1 192 ? 5.805 -12.469 -3.323 1.00 97.81 192 GLU A C 1
ATOM 1560 O O . GLU A 1 192 ? 5.291 -12.494 -4.441 1.00 97.81 192 GLU A O 1
ATOM 1565 N N . GLU A 1 193 ? 5.159 -12.892 -2.231 1.00 97.50 193 GLU A N 1
ATOM 1566 C CA . GLU A 1 193 ? 3.780 -13.384 -2.263 1.00 97.50 193 GLU A CA 1
ATOM 1567 C C . GLU A 1 193 ? 2.834 -12.340 -2.866 1.00 97.50 193 GLU A C 1
ATOM 1569 O O . GLU A 1 193 ? 1.998 -12.680 -3.705 1.00 97.50 193 GLU A O 1
ATOM 1574 N N . ALA A 1 194 ? 2.980 -11.068 -2.479 1.00 97.25 194 ALA A N 1
ATOM 1575 C CA . ALA A 1 194 ? 2.152 -9.990 -2.994 1.00 97.25 194 ALA A CA 1
ATOM 1576 C C . ALA A 1 194 ? 2.289 -9.830 -4.512 1.00 97.25 194 ALA A C 1
ATOM 1578 O O . ALA A 1 194 ? 1.276 -9.582 -5.150 1.00 97.25 194 ALA A O 1
ATOM 1579 N N . PHE A 1 195 ? 3.476 -10.003 -5.105 1.00 97.25 195 PHE A N 1
ATOM 1580 C CA . PHE A 1 195 ? 3.668 -9.989 -6.567 1.00 97.25 195 PHE A CA 1
ATOM 1581 C C . PHE A 1 195 ? 3.263 -11.301 -7.258 1.00 97.25 195 PHE A C 1
ATOM 1583 O O . PHE A 1 195 ? 2.924 -11.303 -8.441 1.00 97.25 195 PHE A O 1
ATOM 1590 N N . ALA A 1 196 ? 3.250 -12.424 -6.538 1.00 96.75 196 ALA A N 1
ATOM 1591 C CA . ALA A 1 196 ? 2.757 -13.693 -7.070 1.00 96.75 196 ALA A CA 1
ATOM 1592 C C . ALA A 1 196 ? 1.223 -13.713 -7.230 1.00 96.75 196 ALA A C 1
ATOM 1594 O O . ALA A 1 196 ? 0.702 -14.410 -8.105 1.00 96.75 196 ALA A O 1
ATOM 1595 N N . ARG A 1 197 ? 0.500 -12.937 -6.411 1.00 94.69 197 ARG A N 1
ATOM 1596 C CA . ARG A 1 197 ? -0.968 -12.819 -6.420 1.00 94.69 197 ARG A CA 1
ATOM 1597 C C . ARG A 1 197 ? -1.441 -11.457 -6.934 1.00 94.69 197 ARG A C 1
ATOM 1599 O O . ARG A 1 197 ? -0.669 -10.512 -7.043 1.00 94.69 197 ARG A O 1
ATOM 1606 N N . ASP A 1 198 ? -2.737 -11.334 -7.221 1.00 92.81 198 ASP A N 1
ATOM 1607 C CA . ASP A 1 198 ? -3.391 -10.042 -7.488 1.00 92.81 198 ASP A CA 1
ATOM 1608 C C . ASP A 1 198 ? -2.672 -9.175 -8.546 1.00 92.81 198 ASP A C 1
ATOM 1610 O O . ASP A 1 198 ? -2.544 -7.960 -8.382 1.00 92.81 198 ASP A O 1
ATOM 1614 N N . LYS A 1 199 ? -2.176 -9.793 -9.629 1.00 95.56 199 LYS A N 1
ATOM 1615 C CA . LYS A 1 199 ? -1.345 -9.130 -10.660 1.00 95.56 199 LYS A CA 1
ATOM 1616 C C . LYS A 1 199 ? -2.012 -7.915 -11.308 1.00 95.56 199 LYS A C 1
ATOM 1618 O O . LYS A 1 199 ? -1.379 -6.914 -11.621 1.00 95.56 199 LYS A O 1
ATOM 1623 N N . ALA A 1 200 ? -3.344 -7.933 -11.402 1.00 94.75 200 ALA A N 1
ATOM 1624 C CA . ALA A 1 200 ? -4.127 -6.793 -11.882 1.00 94.75 200 ALA A CA 1
ATOM 1625 C C . ALA A 1 200 ? -3.886 -5.493 -11.079 1.00 94.75 200 ALA A C 1
ATOM 1627 O O . ALA A 1 200 ? -4.178 -4.406 -11.583 1.00 94.75 200 ALA A O 1
ATOM 1628 N N . PHE A 1 201 ? -3.362 -5.602 -9.852 1.00 96.75 201 PHE A N 1
ATOM 1629 C CA . PHE A 1 201 ? -3.035 -4.501 -8.949 1.00 96.75 201 PHE A CA 1
ATOM 1630 C C . PHE A 1 201 ? -1.532 -4.183 -8.882 1.00 96.75 201 PHE A C 1
ATOM 1632 O O . PHE A 1 201 ? -1.144 -3.303 -8.119 1.00 96.75 201 PHE A O 1
ATOM 1639 N N . ASP A 1 202 ? -0.673 -4.821 -9.681 1.00 96.62 202 ASP A N 1
ATOM 1640 C CA . ASP A 1 202 ? 0.765 -4.513 -9.704 1.00 96.62 202 ASP A CA 1
ATOM 1641 C C . ASP A 1 202 ? 1.076 -3.023 -9.920 1.00 96.62 202 ASP A C 1
ATOM 1643 O O . ASP A 1 202 ? 1.941 -2.502 -9.218 1.00 96.62 202 ASP A O 1
ATOM 1647 N N . PRO A 1 203 ? 0.349 -2.256 -10.763 1.00 94.31 203 PRO A N 1
ATOM 1648 C CA . PRO A 1 203 ? 0.614 -0.824 -10.919 1.00 94.31 203 PRO A CA 1
ATOM 1649 C C . PRO A 1 203 ? 0.534 0.007 -9.627 1.00 94.31 203 PRO A C 1
ATOM 1651 O O . PRO A 1 203 ? 1.083 1.103 -9.589 1.00 94.31 203 PRO A O 1
ATOM 1654 N N . ILE A 1 204 ? -0.135 -0.484 -8.574 1.00 96.00 204 ILE A N 1
ATOM 1655 C CA . ILE A 1 204 ? -0.231 0.193 -7.266 1.00 96.00 204 ILE A CA 1
ATOM 1656 C C . ILE A 1 204 ? 0.694 -0.419 -6.200 1.00 96.00 204 ILE A C 1
ATOM 1658 O O . ILE A 1 204 ? 0.678 0.031 -5.057 1.00 96.00 204 ILE A O 1
ATOM 1662 N N . LYS A 1 205 ? 1.530 -1.401 -6.562 1.00 97.50 205 LYS A N 1
ATOM 1663 C CA . LYS A 1 205 ? 2.551 -2.023 -5.696 1.00 97.50 205 LYS A CA 1
ATOM 1664 C C . LYS A 1 205 ? 3.901 -1.295 -5.746 1.00 97.50 205 LYS A C 1
ATOM 1666 O O . LYS A 1 205 ? 4.892 -1.776 -5.214 1.00 97.50 205 LYS A O 1
ATOM 1671 N N . THR A 1 206 ? 3.982 -0.116 -6.355 1.00 95.19 206 THR A N 1
ATOM 1672 C CA . THR A 1 206 ? 5.259 0.600 -6.522 1.00 95.19 206 THR A CA 1
ATOM 1673 C C . THR A 1 206 ? 5.926 0.958 -5.192 1.00 95.19 206 THR A C 1
ATOM 1675 O O . THR A 1 206 ? 7.138 0.823 -5.065 1.00 95.19 206 THR A O 1
ATOM 1678 N N . GLY A 1 207 ? 5.145 1.313 -4.166 1.00 96.25 207 GLY A N 1
ATOM 1679 C CA . GLY A 1 207 ? 5.683 1.614 -2.836 1.00 96.25 207 GLY A CA 1
ATOM 1680 C C . GLY A 1 207 ? 6.428 0.434 -2.202 1.00 96.25 207 GLY A C 1
ATOM 1681 O O . GLY A 1 207 ? 7.489 0.629 -1.615 1.00 96.25 207 GLY A O 1
ATOM 1682 N N . ILE A 1 208 ? 5.934 -0.801 -2.360 1.00 97.12 208 ILE A N 1
ATOM 1683 C CA . ILE A 1 208 ? 6.626 -1.987 -1.824 1.00 97.12 208 ILE A CA 1
ATOM 1684 C C . ILE A 1 208 ? 7.895 -2.334 -2.618 1.00 97.12 208 ILE A C 1
ATOM 1686 O O . ILE A 1 208 ? 8.800 -2.945 -2.058 1.00 97.12 208 ILE A O 1
ATOM 1690 N N . VAL A 1 209 ? 8.024 -1.886 -3.875 1.00 98.25 209 VAL A N 1
ATOM 1691 C CA . VAL A 1 209 ? 9.299 -1.955 -4.616 1.00 98.25 209 VAL A CA 1
ATOM 1692 C C . VAL A 1 209 ? 10.332 -1.010 -3.996 1.00 98.25 209 VAL A C 1
ATOM 1694 O O . VAL A 1 209 ? 11.482 -1.401 -3.804 1.00 98.25 209 VAL A O 1
ATOM 1697 N N . SER A 1 210 ? 9.924 0.199 -3.593 1.00 97.06 210 SER A N 1
ATOM 1698 C CA . SER A 1 210 ? 10.806 1.139 -2.882 1.00 97.06 210 SER A CA 1
ATOM 1699 C C . SER A 1 210 ? 11.329 0.554 -1.568 1.00 97.06 210 SER A C 1
ATOM 1701 O O . SER A 1 210 ? 12.515 0.683 -1.269 1.00 97.06 210 SER A O 1
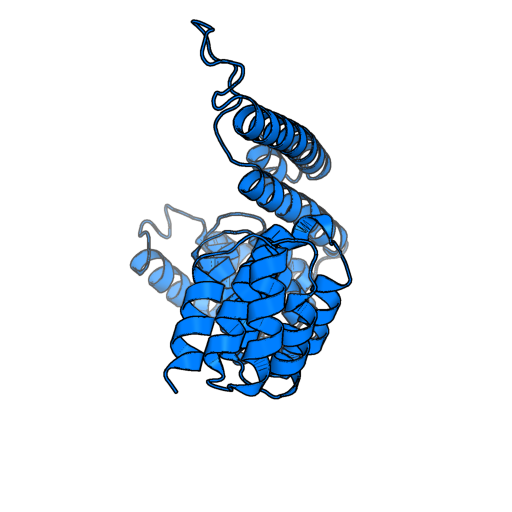ATOM 1703 N N . VAL A 1 211 ? 10.472 -0.157 -0.823 1.00 98.44 211 VAL A N 1
ATOM 1704 C CA . VAL A 1 211 ? 10.852 -0.847 0.422 1.00 98.44 211 VAL A CA 1
ATOM 1705 C C . VAL A 1 211 ? 12.029 -1.801 0.184 1.00 98.44 211 VAL A C 1
ATOM 1707 O O . VAL A 1 211 ? 12.987 -1.793 0.954 1.00 98.44 211 VAL A O 1
ATOM 1710 N N . LEU A 1 212 ? 12.026 -2.573 -0.910 1.00 98.50 212 LEU A N 1
ATOM 1711 C CA . LEU A 1 212 ? 13.131 -3.483 -1.253 1.00 98.50 212 LEU A CA 1
ATOM 1712 C C . LEU A 1 212 ? 14.463 -2.741 -1.466 1.00 98.50 212 LEU A C 1
ATOM 1714 O O . LEU A 1 212 ? 15.512 -3.209 -1.005 1.00 98.50 212 LEU A O 1
ATOM 1718 N N . GLY A 1 213 ? 14.412 -1.575 -2.119 1.00 97.88 213 GLY A N 1
ATOM 1719 C CA . GLY A 1 213 ? 15.564 -0.693 -2.341 1.00 97.88 213 GLY A CA 1
ATOM 1720 C C . GLY A 1 213 ? 16.077 0.005 -1.076 1.00 97.88 213 GLY A C 1
ATOM 1721 O O . GLY A 1 213 ? 17.233 0.433 -1.038 1.00 97.88 213 GLY A O 1
ATOM 1722 N N . ASN A 1 214 ? 15.245 0.096 -0.036 1.00 98.00 214 ASN A N 1
ATOM 1723 C CA . ASN A 1 214 ? 15.595 0.676 1.262 1.00 98.00 214 ASN A CA 1
ATOM 1724 C C . ASN A 1 214 ? 16.108 -0.374 2.260 1.00 98.00 214 ASN A C 1
ATOM 1726 O O . ASN A 1 214 ? 17.007 -0.068 3.039 1.00 98.00 214 ASN A O 1
ATOM 1730 N N . ILE A 1 215 ? 15.619 -1.620 2.195 1.00 97.50 215 ILE A N 1
ATOM 1731 C CA . ILE A 1 215 ? 16.108 -2.734 3.032 1.00 97.50 215 ILE A CA 1
ATOM 1732 C C . ILE A 1 215 ? 17.559 -3.106 2.684 1.00 97.50 215 ILE A C 1
ATOM 1734 O O . ILE A 1 215 ? 18.344 -3.415 3.576 1.00 97.50 215 ILE A O 1
ATOM 1738 N N . ARG A 1 216 ? 17.927 -3.051 1.396 1.00 95.88 216 ARG A N 1
ATOM 1739 C CA . ARG A 1 216 ? 19.306 -3.229 0.895 1.00 95.88 216 ARG A CA 1
ATOM 1740 C C . ARG A 1 216 ? 20.021 -4.511 1.349 1.00 95.88 216 ARG A C 1
ATOM 1742 O O . ARG A 1 216 ? 21.211 -4.489 1.659 1.00 95.88 216 ARG A O 1
ATOM 1749 N N . VAL A 1 217 ? 19.321 -5.643 1.335 1.00 97.75 217 VAL A N 1
ATOM 1750 C CA . VAL A 1 217 ? 19.905 -6.972 1.602 1.00 97.75 217 VAL A CA 1
ATOM 1751 C C . VAL A 1 217 ? 20.031 -7.779 0.304 1.00 97.75 217 VAL A C 1
ATOM 1753 O O . VAL A 1 217 ? 19.354 -7.455 -0.674 1.00 97.75 217 VAL A O 1
ATOM 1756 N N . PRO A 1 218 ? 20.860 -8.840 0.251 1.00 98.00 218 PRO A N 1
ATOM 1757 C CA . PRO A 1 218 ? 21.002 -9.657 -0.955 1.00 98.00 218 PRO A CA 1
ATOM 1758 C C . PRO A 1 218 ? 19.665 -10.179 -1.496 1.00 98.00 218 PRO A C 1
ATOM 1760 O O . PRO A 1 218 ? 19.394 -10.038 -2.682 1.00 98.00 218 PRO A O 1
ATOM 1763 N N . ALA A 1 219 ? 18.776 -10.672 -0.628 1.00 98.12 219 ALA A N 1
ATOM 1764 C CA . ALA A 1 219 ? 17.461 -11.153 -1.050 1.00 98.12 219 ALA A CA 1
ATOM 1765 C C . ALA A 1 219 ? 16.595 -10.060 -1.710 1.00 98.12 219 ALA A C 1
ATOM 1767 O O . ALA A 1 219 ? 15.861 -10.348 -2.657 1.00 98.12 219 ALA A O 1
ATOM 1768 N N . SER A 1 220 ? 16.689 -8.798 -1.263 1.00 98.31 220 SER A N 1
ATOM 1769 C CA . SER A 1 220 ? 15.926 -7.709 -1.884 1.00 98.31 220 SER A CA 1
ATOM 1770 C C . SER A 1 220 ? 16.525 -7.294 -3.225 1.00 98.31 220 SER A C 1
ATOM 1772 O O . SER A 1 220 ? 15.772 -7.000 -4.148 1.00 98.31 220 SER A O 1
ATOM 1774 N N . TYR A 1 221 ? 17.852 -7.355 -3.369 1.00 98.56 221 TYR A N 1
ATOM 1775 C CA . TYR A 1 221 ? 18.536 -7.162 -4.649 1.00 98.56 221 TYR A CA 1
ATOM 1776 C C . TYR A 1 221 ? 18.100 -8.199 -5.696 1.00 98.56 221 TYR A C 1
ATOM 1778 O O . TYR A 1 221 ? 17.678 -7.829 -6.788 1.00 98.56 221 TYR A O 1
ATOM 1786 N N . GLU A 1 222 ? 18.110 -9.487 -5.340 1.00 98.38 222 GLU A N 1
ATOM 1787 C CA . GLU A 1 222 ? 17.699 -10.576 -6.241 1.00 98.38 222 GLU A CA 1
ATOM 1788 C C . GLU A 1 222 ? 16.222 -10.485 -6.645 1.00 98.38 222 GLU A C 1
ATOM 1790 O O . GLU A 1 222 ? 15.842 -10.767 -7.786 1.00 98.38 222 GLU A O 1
ATOM 1795 N N . LEU A 1 223 ? 15.349 -10.074 -5.721 1.00 98.56 223 LEU A N 1
ATOM 1796 C CA . LEU A 1 223 ? 13.952 -9.819 -6.057 1.00 98.56 223 LEU A CA 1
ATOM 1797 C C . LEU A 1 223 ? 13.808 -8.632 -7.016 1.00 98.56 223 LEU A C 1
ATOM 1799 O O . LEU A 1 223 ? 13.068 -8.732 -7.992 1.00 98.56 223 LEU A O 1
ATOM 1803 N N . LEU A 1 224 ? 14.533 -7.537 -6.789 1.00 98.75 224 LEU A N 1
ATOM 1804 C CA . LEU A 1 224 ? 14.506 -6.378 -7.681 1.00 98.75 224 LEU A CA 1
ATOM 1805 C C . LEU A 1 224 ? 15.019 -6.707 -9.089 1.00 98.75 224 LEU A C 1
ATOM 1807 O O . LEU A 1 224 ? 14.416 -6.254 -10.060 1.00 98.75 224 LEU A O 1
ATOM 1811 N N . LEU A 1 225 ? 16.060 -7.538 -9.216 1.00 98.62 225 LEU A N 1
ATOM 1812 C CA . LEU A 1 225 ? 16.520 -8.038 -10.516 1.00 98.62 225 LEU A CA 1
ATOM 1813 C C . LEU A 1 225 ? 15.416 -8.807 -11.249 1.00 98.62 225 LEU A C 1
ATOM 1815 O O . LEU A 1 225 ? 15.188 -8.565 -12.429 1.00 98.62 225 LEU A O 1
ATOM 1819 N N . ARG A 1 226 ? 14.666 -9.674 -10.557 1.00 98.38 226 ARG A N 1
ATOM 1820 C CA . ARG A 1 226 ? 13.509 -10.360 -11.163 1.00 98.38 226 ARG A CA 1
ATOM 1821 C C . ARG A 1 226 ? 12.393 -9.394 -11.563 1.00 98.38 226 ARG A C 1
ATOM 1823 O O . ARG A 1 226 ? 11.742 -9.609 -12.582 1.00 98.38 226 ARG A O 1
ATOM 1830 N N . LEU A 1 227 ? 12.174 -8.323 -10.798 1.00 98.44 227 LEU A N 1
ATOM 1831 C CA . LEU A 1 227 ? 11.174 -7.301 -11.124 1.00 98.44 227 LEU A CA 1
ATOM 1832 C C . LEU A 1 227 ? 11.547 -6.453 -12.354 1.00 98.44 227 LEU A C 1
ATOM 1834 O O . LEU A 1 227 ? 10.661 -5.823 -12.931 1.00 98.44 227 LEU A O 1
ATOM 1838 N N . LEU A 1 228 ? 12.803 -6.479 -12.819 1.00 98.50 228 LEU A N 1
ATOM 1839 C CA . LEU A 1 228 ? 13.170 -5.887 -14.110 1.00 98.50 228 LEU A CA 1
ATOM 1840 C C . LEU A 1 228 ? 12.534 -6.608 -15.303 1.00 98.50 228 LEU A C 1
ATOM 1842 O O . LEU A 1 228 ? 12.404 -5.995 -16.356 1.00 98.50 228 LEU A O 1
ATOM 1846 N N . GLU A 1 229 ? 12.086 -7.856 -15.145 1.00 97.81 229 GLU A N 1
ATOM 1847 C CA . GLU A 1 229 ? 11.372 -8.630 -16.174 1.00 97.81 229 GLU A CA 1
ATOM 1848 C C . GLU A 1 229 ? 9.844 -8.498 -16.075 1.00 97.81 229 GLU A C 1
ATOM 1850 O O . GLU A 1 229 ? 9.093 -9.173 -16.777 1.00 97.81 229 GLU A O 1
ATOM 1855 N N . HIS A 1 230 ? 9.351 -7.614 -15.206 1.00 97.81 230 HIS A N 1
ATOM 1856 C CA . HIS A 1 230 ? 7.921 -7.433 -15.004 1.00 97.81 230 HIS A CA 1
ATOM 1857 C C . HIS A 1 230 ? 7.224 -6.852 -16.255 1.00 97.81 230 HIS A C 1
ATOM 1859 O O . HIS A 1 230 ? 7.814 -6.087 -17.029 1.00 97.81 230 HIS A O 1
ATOM 1865 N N . GLU A 1 231 ? 5.944 -7.198 -16.444 1.00 94.56 231 GLU A N 1
ATOM 1866 C CA . GLU A 1 231 ? 5.123 -6.741 -17.581 1.00 94.56 231 GLU A CA 1
ATOM 1867 C C . GLU A 1 231 ? 4.771 -5.247 -17.490 1.00 94.56 231 GLU A C 1
ATOM 1869 O O . GLU A 1 231 ? 4.817 -4.514 -18.473 1.00 94.56 231 GLU A O 1
ATOM 1874 N N . SER A 1 232 ? 4.451 -4.778 -16.283 1.00 94.19 232 SER A N 1
ATOM 1875 C CA . SER A 1 232 ? 4.190 -3.366 -15.991 1.00 94.19 232 SER A CA 1
ATOM 1876 C C . SER A 1 232 ? 5.471 -2.531 -16.065 1.00 94.19 232 SER A C 1
ATOM 1878 O O . SER A 1 232 ? 6.343 -2.670 -15.203 1.00 94.19 232 SER A O 1
ATOM 1880 N N . SER A 1 233 ? 5.541 -1.595 -17.018 1.00 94.50 233 SER A N 1
ATOM 1881 C CA . SER A 1 233 ? 6.644 -0.626 -17.128 1.00 94.50 233 SER A CA 1
ATOM 1882 C C . SER A 1 233 ? 6.828 0.198 -15.853 1.00 94.50 233 SER A C 1
ATOM 1884 O O . SER A 1 233 ? 7.956 0.491 -15.467 1.00 94.50 233 SER A O 1
ATOM 1886 N N . HIS A 1 234 ? 5.738 0.501 -15.135 1.00 93.56 234 HIS A N 1
ATOM 1887 C CA . HIS A 1 234 ? 5.809 1.176 -13.842 1.00 93.56 234 HIS A CA 1
ATOM 1888 C C . HIS A 1 234 ? 6.623 0.362 -12.830 1.00 93.56 234 HIS A C 1
ATOM 1890 O O . HIS A 1 234 ? 7.487 0.923 -12.167 1.00 93.56 234 HIS A O 1
ATOM 1896 N N . ILE A 1 235 ? 6.401 -0.953 -12.729 1.00 97.81 235 ILE A N 1
ATOM 1897 C CA . ILE A 1 235 ? 7.173 -1.799 -11.808 1.00 97.81 235 ILE A CA 1
ATOM 1898 C C . ILE A 1 235 ? 8.642 -1.855 -12.219 1.00 97.81 235 ILE A C 1
ATOM 1900 O O . ILE A 1 235 ? 9.501 -1.681 -11.361 1.00 97.81 235 ILE A O 1
ATOM 1904 N N . VAL A 1 236 ? 8.931 -2.015 -13.512 1.00 98.25 236 VAL A N 1
ATOM 1905 C CA . VAL A 1 236 ? 10.312 -2.043 -14.023 1.00 98.25 236 VAL A CA 1
ATOM 1906 C C . VAL A 1 236 ? 11.043 -0.731 -13.720 1.00 98.25 236 VAL A C 1
ATOM 1908 O O . VAL A 1 236 ? 12.167 -0.753 -13.224 1.00 98.25 236 VAL A O 1
ATOM 1911 N N . ASN A 1 237 ? 10.390 0.414 -13.941 1.00 97.62 237 ASN A N 1
ATOM 1912 C CA . ASN A 1 237 ? 10.942 1.739 -13.654 1.00 97.62 237 ASN A CA 1
ATOM 1913 C C . ASN A 1 237 ? 11.297 1.902 -12.164 1.00 97.62 237 ASN A C 1
ATOM 1915 O O . ASN A 1 237 ? 12.402 2.323 -11.826 1.00 97.62 237 ASN A O 1
ATOM 1919 N N . TRP A 1 238 ? 10.385 1.508 -11.266 1.00 98.19 238 TRP A N 1
ATOM 1920 C CA . TRP A 1 238 ? 10.625 1.532 -9.817 1.00 98.19 238 TRP A CA 1
ATOM 1921 C C . TRP A 1 238 ? 11.682 0.514 -9.371 1.00 98.19 238 TRP A C 1
ATOM 1923 O O . TRP A 1 238 ? 12.452 0.801 -8.457 1.00 98.19 238 TRP A O 1
ATOM 1933 N N . ALA A 1 239 ? 11.747 -0.661 -10.000 1.00 98.56 239 ALA A N 1
ATOM 1934 C CA . ALA A 1 239 ? 12.752 -1.671 -9.686 1.00 98.56 239 ALA A CA 1
ATOM 1935 C C . ALA A 1 239 ? 14.157 -1.196 -10.078 1.00 98.56 239 ALA A C 1
ATOM 1937 O O . ALA A 1 239 ? 15.092 -1.345 -9.295 1.00 98.56 239 ALA A O 1
ATOM 1938 N N . GLY A 1 240 ? 14.292 -0.556 -11.243 1.00 98.19 240 GLY A N 1
ATOM 1939 C CA . GLY A 1 240 ? 15.538 0.071 -11.677 1.00 98.19 240 GLY A CA 1
ATOM 1940 C C . GLY A 1 240 ? 16.011 1.175 -10.730 1.00 98.19 240 GLY A C 1
ATOM 1941 O O . GLY A 1 240 ? 17.173 1.175 -10.324 1.00 98.19 240 GLY A O 1
ATOM 1942 N N . ASP A 1 241 ? 15.111 2.071 -10.317 1.00 97.94 241 ASP A N 1
ATOM 1943 C CA . ASP A 1 241 ? 15.412 3.095 -9.306 1.00 97.94 241 ASP A CA 1
ATOM 1944 C C . ASP A 1 241 ? 15.891 2.474 -7.982 1.00 97.94 241 ASP A C 1
ATOM 1946 O O . ASP A 1 241 ? 16.964 2.801 -7.468 1.00 97.94 241 ASP A O 1
ATOM 1950 N N . ALA A 1 242 ? 15.149 1.483 -7.481 1.00 98.31 242 ALA A N 1
ATOM 1951 C CA . ALA A 1 242 ? 15.477 0.772 -6.253 1.00 98.31 242 ALA A CA 1
ATOM 1952 C C . ALA A 1 242 ? 16.805 -0.007 -6.340 1.00 98.31 242 ALA A C 1
ATOM 1954 O O . ALA A 1 242 ? 17.525 -0.076 -5.345 1.00 98.31 242 ALA A O 1
ATOM 1955 N N . LEU A 1 243 ? 17.182 -0.551 -7.503 1.00 98.50 243 LEU A N 1
ATOM 1956 C CA . LEU A 1 243 ? 18.506 -1.156 -7.722 1.00 98.50 243 LEU A CA 1
ATOM 1957 C C . LEU A 1 243 ? 19.628 -0.114 -7.655 1.00 98.50 243 LEU A C 1
ATOM 1959 O O . LEU A 1 243 ? 20.684 -0.381 -7.076 1.00 98.50 243 LEU A O 1
ATOM 1963 N N . GLY A 1 244 ? 19.381 1.102 -8.149 1.00 96.81 244 GLY A N 1
ATOM 1964 C CA . GLY A 1 244 ? 20.306 2.234 -8.047 1.00 96.81 244 GLY A CA 1
ATOM 1965 C C . GLY A 1 244 ? 20.677 2.617 -6.607 1.00 96.81 244 GLY A C 1
ATOM 1966 O O . GLY A 1 244 ? 21.707 3.262 -6.383 1.00 96.81 244 GLY A O 1
ATOM 1967 N N . ASN A 1 245 ? 19.892 2.192 -5.612 1.00 96.06 245 ASN A N 1
ATOM 1968 C CA . ASN A 1 245 ? 20.186 2.389 -4.191 1.00 96.06 245 ASN A CA 1
ATOM 1969 C C . ASN A 1 245 ? 21.272 1.455 -3.640 1.00 96.06 245 ASN A C 1
ATOM 1971 O O . ASN A 1 245 ? 21.842 1.749 -2.587 1.00 96.06 245 ASN A O 1
ATOM 1975 N N . PHE A 1 246 ? 21.586 0.361 -4.338 1.00 97.38 246 PHE A N 1
ATOM 1976 C CA . PHE A 1 246 ? 22.646 -0.565 -3.938 1.00 97.38 246 PHE A CA 1
ATOM 1977 C C . PHE A 1 246 ? 24.036 -0.109 -4.383 1.00 97.38 246 PHE A C 1
ATOM 1979 O O . PHE A 1 246 ? 25.016 -0.620 -3.851 1.00 97.38 246 PHE A O 1
ATOM 1986 N N . ASN A 1 247 ? 24.128 0.840 -5.328 1.00 94.19 247 ASN A N 1
ATOM 1987 C CA . ASN A 1 247 ? 25.388 1.288 -5.935 1.00 94.19 247 ASN A CA 1
ATOM 1988 C C . ASN A 1 247 ? 26.241 0.111 -6.464 1.00 94.19 247 ASN A C 1
ATOM 1990 O O . ASN A 1 247 ? 27.453 0.076 -6.274 1.00 94.19 247 ASN A O 1
ATOM 1994 N N . LYS A 1 248 ? 25.580 -0.876 -7.083 1.00 95.12 248 LYS A N 1
ATOM 1995 C CA . LYS A 1 248 ? 26.182 -2.098 -7.632 1.00 95.12 248 LYS A CA 1
ATOM 1996 C C . LYS A 1 248 ? 26.093 -2.086 -9.152 1.00 95.12 248 LYS A C 1
ATOM 1998 O O . LYS A 1 248 ? 24.993 -2.177 -9.702 1.00 95.12 248 LYS A O 1
ATOM 2003 N N . ILE A 1 249 ? 27.238 -1.964 -9.820 1.00 97.06 249 ILE A N 1
ATOM 2004 C CA . ILE A 1 249 ? 27.324 -1.873 -11.285 1.00 97.06 249 ILE A CA 1
ATOM 2005 C C . ILE A 1 249 ? 26.900 -3.172 -11.984 1.00 97.06 249 ILE A C 1
ATOM 2007 O O . ILE A 1 249 ? 26.562 -3.158 -13.161 1.00 97.06 249 ILE A O 1
ATOM 2011 N N . GLU A 1 250 ? 26.853 -4.291 -11.264 1.00 96.25 250 GLU A N 1
ATOM 2012 C CA . GLU A 1 250 ? 26.494 -5.613 -11.776 1.00 96.25 250 GLU A CA 1
ATOM 2013 C C . GLU A 1 250 ? 25.064 -5.666 -12.339 1.00 96.25 250 GLU A C 1
ATOM 2015 O O . GLU A 1 250 ? 24.793 -6.441 -13.253 1.00 96.25 250 GLU A O 1
ATOM 2020 N N . ALA A 1 251 ? 24.158 -4.805 -11.854 1.00 96.56 251 ALA A N 1
ATOM 2021 C CA . ALA A 1 251 ? 22.795 -4.705 -12.378 1.00 96.56 251 ALA A CA 1
ATOM 2022 C C . ALA A 1 251 ? 22.704 -3.911 -13.693 1.00 96.56 251 ALA A C 1
ATOM 2024 O O . ALA A 1 251 ? 21.678 -3.994 -14.368 1.00 96.56 251 ALA A O 1
ATOM 2025 N N . LEU A 1 252 ? 23.741 -3.150 -14.079 1.00 97.75 252 LEU A N 1
ATOM 2026 C CA . LEU A 1 252 ? 23.691 -2.239 -15.230 1.00 97.75 252 LEU A CA 1
ATOM 2027 C C . LEU A 1 252 ? 23.231 -2.915 -16.529 1.00 97.75 252 LEU A C 1
ATOM 2029 O O . LEU A 1 252 ? 22.340 -2.355 -17.173 1.00 97.75 252 LEU A O 1
ATOM 2033 N N . PRO A 1 253 ? 23.763 -4.089 -16.937 1.00 98.12 253 PRO A N 1
ATOM 2034 C CA . PRO A 1 253 ? 23.330 -4.727 -18.178 1.00 98.12 253 PRO A CA 1
ATOM 2035 C C . PRO A 1 253 ? 21.836 -5.068 -18.166 1.00 98.12 253 PRO A C 1
ATOM 2037 O O . PRO A 1 253 ? 21.131 -4.778 -19.132 1.00 98.12 253 PRO A O 1
ATOM 2040 N N . ALA A 1 254 ? 21.342 -5.613 -17.049 1.00 98.25 254 ALA A N 1
ATOM 2041 C CA . ALA A 1 254 ? 19.934 -5.956 -16.883 1.00 98.25 254 ALA A CA 1
ATOM 2042 C C . ALA A 1 254 ? 19.045 -4.703 -16.860 1.00 98.25 254 ALA A C 1
ATOM 2044 O O . ALA A 1 254 ? 18.020 -4.663 -17.535 1.00 98.25 254 ALA A O 1
ATOM 2045 N N . MET A 1 255 ? 19.458 -3.647 -16.150 1.00 98.56 255 MET A N 1
ATOM 2046 C CA . MET A 1 255 ? 18.723 -2.380 -16.089 1.00 98.56 255 MET A CA 1
ATOM 2047 C C . MET A 1 255 ? 18.630 -1.710 -17.463 1.00 98.56 255 MET A C 1
ATOM 2049 O O . MET A 1 255 ? 17.555 -1.258 -17.844 1.00 98.56 255 MET A O 1
ATOM 2053 N N . VAL A 1 256 ? 19.724 -1.672 -18.235 1.00 98.44 256 VAL A N 1
ATOM 2054 C CA . VAL A 1 256 ? 19.733 -1.106 -19.595 1.00 98.44 256 VAL A CA 1
ATOM 2055 C C . VAL A 1 256 ? 18.809 -1.892 -20.523 1.00 98.44 256 VAL A C 1
ATOM 2057 O O . VAL A 1 256 ? 17.998 -1.280 -21.218 1.00 98.44 256 VAL A O 1
ATOM 2060 N N . ALA A 1 257 ? 18.892 -3.225 -20.512 1.00 98.25 257 ALA A N 1
ATOM 2061 C CA . ALA A 1 257 ? 18.029 -4.075 -21.329 1.00 98.25 257 ALA A CA 1
ATOM 2062 C C . ALA A 1 257 ? 16.545 -3.896 -20.966 1.00 98.25 257 ALA A C 1
ATOM 2064 O O . ALA A 1 257 ? 15.705 -3.696 -21.845 1.00 98.25 257 ALA A O 1
ATOM 2065 N N . ALA A 1 258 ? 16.225 -3.893 -19.669 1.00 98.38 258 ALA A N 1
ATOM 2066 C CA . ALA A 1 258 ? 14.866 -3.693 -19.181 1.00 98.38 258 ALA A CA 1
ATOM 2067 C C . ALA A 1 258 ? 14.320 -2.304 -19.541 1.00 98.38 258 ALA A C 1
ATOM 2069 O O . ALA A 1 258 ? 13.186 -2.189 -20.001 1.00 98.38 258 ALA A O 1
ATOM 2070 N N . ASN A 1 259 ? 15.135 -1.257 -19.400 1.00 98.00 259 ASN A N 1
ATOM 2071 C CA . ASN A 1 259 ? 14.756 0.105 -19.753 1.00 98.00 259 ASN A CA 1
ATOM 2072 C C . ASN A 1 259 ? 14.473 0.263 -21.258 1.00 98.00 259 ASN A C 1
ATOM 2074 O O . ASN A 1 259 ? 13.466 0.852 -21.645 1.00 98.00 259 ASN A O 1
ATOM 2078 N N . GLN A 1 260 ? 15.312 -0.327 -22.115 1.00 97.31 260 GLN A N 1
ATOM 2079 C CA . GLN A 1 260 ? 15.072 -0.362 -23.562 1.00 97.31 260 GLN A CA 1
ATOM 2080 C C . GLN A 1 260 ? 13.776 -1.108 -23.901 1.00 97.31 260 GLN A C 1
ATOM 2082 O O . GLN A 1 260 ? 12.981 -0.620 -24.703 1.00 97.31 260 GLN A O 1
ATOM 2087 N N . ARG A 1 261 ? 13.529 -2.258 -23.256 1.00 97.44 261 ARG A N 1
ATOM 2088 C CA . ARG A 1 261 ? 12.319 -3.071 -23.454 1.00 97.44 261 ARG A CA 1
ATOM 2089 C C . ARG A 1 261 ? 11.035 -2.300 -23.148 1.00 97.44 261 ARG A C 1
ATOM 2091 O O . ARG A 1 261 ? 10.047 -2.486 -23.851 1.00 97.44 261 ARG A O 1
ATOM 2098 N N . ILE A 1 262 ? 11.037 -1.457 -22.116 1.00 96.19 262 ILE A N 1
ATOM 2099 C CA . ILE A 1 262 ? 9.859 -0.665 -21.726 1.00 96.19 262 ILE A CA 1
ATOM 2100 C C . ILE A 1 262 ? 9.760 0.692 -22.443 1.00 96.19 262 ILE A C 1
ATOM 2102 O O . ILE A 1 262 ? 8.822 1.436 -22.172 1.00 96.19 262 ILE A O 1
ATOM 2106 N N . GLY A 1 263 ? 10.688 1.010 -23.353 1.00 94.75 263 GLY A N 1
ATOM 2107 C CA . GLY A 1 263 ? 10.673 2.251 -24.137 1.00 94.75 263 GLY A CA 1
ATOM 2108 C C . GLY A 1 263 ? 11.299 3.472 -23.455 1.00 94.75 263 GLY A C 1
ATOM 2109 O O . GLY A 1 263 ? 11.123 4.582 -23.952 1.00 94.75 263 GLY A O 1
ATOM 2110 N N . GLY A 1 264 ? 12.049 3.281 -22.366 1.00 93.00 264 GLY A N 1
ATOM 2111 C CA . GLY A 1 264 ? 12.687 4.363 -21.616 1.00 93.00 264 GLY A CA 1
ATOM 2112 C C . GLY A 1 264 ? 11.778 4.966 -20.546 1.00 93.00 264 GLY A C 1
ATOM 2113 O O . GLY A 1 264 ? 10.658 5.388 -20.825 1.00 93.00 264 GLY A O 1
ATOM 2114 N N . GLU A 1 265 ? 12.268 5.044 -19.312 1.00 95.62 265 GLU A N 1
ATOM 2115 C CA . GLU A 1 265 ? 11.560 5.666 -18.196 1.00 95.62 265 GLU A CA 1
ATOM 2116 C C . GLU A 1 265 ? 12.522 6.432 -17.276 1.00 95.62 265 GLU A C 1
ATOM 2118 O O . GLU A 1 265 ? 13.619 5.981 -16.946 1.00 95.62 265 GLU A O 1
ATOM 2123 N N . LYS A 1 266 ? 12.076 7.595 -16.785 1.00 95.88 266 LYS A N 1
ATOM 2124 C CA . LYS A 1 266 ? 12.956 8.584 -16.140 1.00 95.88 266 LYS A CA 1
ATOM 2125 C C . LYS A 1 266 ? 13.745 8.056 -14.932 1.00 95.88 266 LYS A C 1
ATOM 2127 O O . LYS A 1 266 ? 14.888 8.473 -14.737 1.00 95.88 266 LYS A O 1
ATOM 2132 N N . MET A 1 267 ? 13.142 7.231 -14.071 1.00 96.75 267 MET A N 1
ATOM 2133 C CA . MET A 1 267 ? 13.786 6.855 -12.802 1.00 96.75 267 MET A CA 1
ATOM 2134 C C . MET A 1 267 ? 14.860 5.794 -13.029 1.00 96.75 267 MET A C 1
ATOM 2136 O O . MET A 1 267 ? 15.998 5.980 -12.602 1.00 96.75 267 MET A O 1
ATOM 2140 N N . ILE A 1 268 ? 14.543 4.743 -13.790 1.00 97.75 268 ILE A N 1
ATOM 2141 C CA . ILE A 1 268 ? 15.536 3.748 -14.204 1.00 97.75 268 ILE A CA 1
ATOM 2142 C C . ILE A 1 268 ? 16.646 4.374 -15.065 1.00 97.75 268 ILE A C 1
ATOM 2144 O O . ILE A 1 268 ? 17.808 4.051 -14.837 1.00 97.75 268 ILE A O 1
ATOM 2148 N N . ASP A 1 269 ? 16.344 5.328 -15.957 1.00 97.38 269 ASP A N 1
ATOM 2149 C CA . ASP A 1 269 ? 17.363 6.091 -16.701 1.00 97.38 269 ASP A CA 1
ATOM 2150 C C . ASP A 1 269 ? 18.333 6.815 -15.762 1.00 97.38 269 ASP A C 1
ATOM 2152 O O . ASP A 1 269 ? 19.554 6.719 -15.904 1.00 97.38 269 ASP A O 1
ATOM 2156 N N . THR A 1 270 ? 17.784 7.517 -14.768 1.00 97.31 270 THR A N 1
ATOM 2157 C CA . THR A 1 270 ? 18.572 8.259 -13.775 1.00 97.31 270 THR A CA 1
ATOM 2158 C C . THR A 1 270 ? 19.458 7.311 -12.967 1.00 97.31 270 THR A C 1
ATOM 2160 O O . THR A 1 270 ? 20.637 7.595 -12.754 1.00 97.31 270 THR A O 1
ATOM 2163 N N . ALA A 1 271 ? 18.918 6.164 -12.551 1.00 97.62 271 ALA A N 1
ATOM 2164 C CA . ALA A 1 271 ? 19.662 5.149 -11.817 1.00 97.62 271 ALA A CA 1
ATOM 2165 C C . ALA A 1 271 ? 20.769 4.506 -12.669 1.00 97.62 271 ALA A C 1
ATOM 2167 O O . ALA A 1 271 ? 21.884 4.337 -12.181 1.00 97.62 271 ALA A O 1
ATOM 2168 N N . ILE A 1 272 ? 20.501 4.207 -13.946 1.00 98.38 272 ILE A N 1
ATOM 2169 C CA . ILE A 1 272 ? 21.506 3.711 -14.898 1.00 98.38 272 ILE A CA 1
ATOM 2170 C C . ILE A 1 272 ? 22.637 4.726 -15.045 1.00 98.38 272 ILE A C 1
ATOM 2172 O O . ILE A 1 272 ? 23.801 4.345 -14.961 1.00 98.38 272 ILE A O 1
ATOM 2176 N N . GLN A 1 273 ? 22.313 6.003 -15.267 1.00 97.50 273 GLN A N 1
ATOM 2177 C CA . GLN A 1 273 ? 23.331 7.036 -15.440 1.00 97.50 273 GLN A CA 1
ATOM 2178 C C . GLN A 1 273 ? 24.188 7.173 -14.181 1.00 97.50 273 GLN A C 1
ATOM 2180 O O . GLN A 1 273 ? 25.407 7.089 -14.264 1.00 97.50 273 GLN A O 1
ATOM 2185 N N . LYS A 1 274 ? 23.551 7.248 -13.008 1.00 96.88 274 LYS A N 1
ATOM 2186 C CA . LYS A 1 274 ? 24.247 7.275 -11.718 1.00 96.88 274 LYS A CA 1
ATOM 2187 C C . LYS A 1 274 ? 25.215 6.097 -11.557 1.00 96.88 274 LYS A C 1
ATOM 2189 O O . LYS A 1 274 ? 26.315 6.293 -11.063 1.00 96.88 274 LYS A O 1
ATOM 2194 N N . LEU A 1 275 ? 24.809 4.884 -11.936 1.00 96.75 275 LEU A N 1
ATOM 2195 C CA . LEU A 1 275 ? 25.653 3.691 -11.821 1.00 96.75 275 LEU A CA 1
ATOM 2196 C C . LEU A 1 275 ? 26.794 3.655 -12.852 1.00 96.75 275 LEU A C 1
ATOM 2198 O O . LEU A 1 275 ? 27.823 3.057 -12.564 1.00 96.75 275 LEU A O 1
ATOM 2202 N N . LYS A 1 276 ? 26.635 4.271 -14.033 1.00 96.50 276 LYS A N 1
ATOM 2203 C CA . LYS A 1 276 ? 27.718 4.415 -15.028 1.00 96.50 276 LYS A CA 1
ATOM 2204 C C . LYS A 1 276 ? 28.817 5.377 -14.578 1.00 96.50 276 LYS A C 1
ATOM 2206 O O . LYS A 1 276 ? 29.933 5.275 -15.075 1.00 96.50 276 LYS A O 1
ATOM 2211 N N . ASP A 1 277 ? 28.479 6.294 -13.678 1.00 95.00 277 ASP A N 1
ATOM 2212 C CA . ASP A 1 277 ? 29.381 7.325 -13.166 1.00 95.00 277 ASP A CA 1
ATOM 2213 C C . ASP A 1 277 ? 30.129 6.891 -11.880 1.00 95.00 277 ASP A C 1
ATOM 2215 O O . ASP A 1 277 ? 30.849 7.706 -11.299 1.00 95.00 277 ASP A O 1
ATOM 2219 N N . LEU A 1 278 ? 29.952 5.640 -11.419 1.00 91.88 278 LEU A N 1
ATOM 2220 C CA . LEU A 1 278 ? 30.668 5.037 -10.278 1.00 91.88 278 LEU A CA 1
ATOM 2221 C C . LEU A 1 278 ? 32.007 4.420 -10.699 1.00 91.88 278 LEU A C 1
ATOM 2223 O O . LEU A 1 278 ? 32.976 4.591 -9.925 1.00 91.88 278 LEU A O 1
#

Foldseek 3Di:
DLQVCLVVLVLVVSLVVLVVLLVLLVVQVVCCVVPVDGPQPPPPDRDPNDDDHSLLSLLSNLLSVQLVVLVVLADPPDDPVLVVLLVVLQCLQVCVVQVDDDPVSLVVSCVVCVVSLVVLLVVEDVSLSVQLNLLSDLGSSNLCNLVSLLSRLDPVSLLSLQSSLLNPSVRSVVSSLVSLLVSAPSSLVSLVVVCVPPVVSVLSSLSVLLSLLSSQDPSSLVVLLVQLPDPDPSSVLSSLLSNLSNLDLVCLVSLVVSCVVSPHDDRSVVSNVSSVVD